Protein AF-A0A7S0QA54-F1 (afdb_monomer)

pLDDT: mean 89.02, std 12.23, range [38.88, 98.81]

Nearest PDB structures (foldseek):
  6jyi-assembly1_B  TM=9.194E-01  e=9.493E+00  Bacillus cereus ATCC 14579
  1krq-assembly1_A  TM=3.630E-01  e=2.949E+00  Campylobacter jejuni
  5aqq-assembly3_D  TM=2.581E-01  e=2.949E+00  Homo sapiens

Solvent-accessible surface area (backbone atoms only — not comparable to full-atom values): 10809 Å² total; per-residue (Å²): 131,85,80,54,71,68,61,51,49,52,56,52,48,52,56,49,50,33,71,58,28,10,50,56,20,22,65,74,68,40,78,48,70,71,27,50,34,44,69,44,69,55,30,63,68,44,52,54,50,51,28,52,50,19,50,50,51,33,53,53,49,53,51,48,46,72,75,46,49,90,76,50,52,75,65,55,50,50,51,52,52,50,53,34,48,54,26,48,52,51,23,42,38,52,74,78,49,49,55,72,21,46,44,62,42,64,81,40,75,79,13,68,73,49,51,52,60,57,49,56,75,40,55,70,79,87,46,75,67,35,53,56,35,50,53,43,28,61,68,46,45,63,58,42,51,52,22,44,51,49,16,39,54,52,11,56,77,73,71,44,66,67,58,66,86,40,42,73,52,37,66,61,55,52,49,47,64,63,58,68,50,54,65,70,69,41,47,84,71,39,66,81,62,71,76,76,121

Mean predicted aligned error: 6.22 Å

Structure (mmCIF, N/CA/C/O backbone):
data_AF-A0A7S0QA54-F1
#
_entry.id   AF-A0A7S0QA54-F1
#
loop_
_atom_site.group_PDB
_atom_site.id
_atom_site.type_symbol
_atom_site.label_atom_id
_atom_site.label_alt_id
_atom_site.label_comp_id
_atom_site.label_asym_id
_atom_site.label_entity_id
_atom_site.label_seq_id
_atom_site.pdbx_PDB_ins_code
_atom_site.Cartn_x
_atom_site.Cartn_y
_atom_site.Cartn_z
_atom_site.occupancy
_atom_site.B_iso_or_equiv
_atom_site.auth_seq_id
_atom_site.auth_comp_id
_atom_site.auth_asym_id
_atom_site.auth_atom_id
_atom_site.pdbx_PDB_model_num
ATOM 1 N N . VAL A 1 1 ? -4.372 11.338 31.894 1.00 52.12 1 VAL A N 1
ATOM 2 C CA . VAL A 1 1 ? -5.621 10.786 31.317 1.00 52.12 1 VAL A CA 1
ATOM 3 C C . VAL A 1 1 ? -5.234 9.499 30.616 1.00 52.12 1 VAL A C 1
ATOM 5 O O . VAL A 1 1 ? -4.252 9.531 29.889 1.00 52.12 1 VAL A O 1
ATOM 8 N N . LYS A 1 2 ? -5.878 8.367 30.922 1.00 70.81 2 LYS A N 1
ATOM 9 C CA . LYS A 1 2 ? -5.593 7.101 30.230 1.00 70.81 2 LYS A CA 1
ATOM 10 C C . LYS A 1 2 ? -6.092 7.237 28.787 1.00 70.81 2 LYS A C 1
ATOM 12 O O . LYS A 1 2 ? -7.212 7.707 28.605 1.00 70.81 2 LYS A O 1
ATOM 17 N N . MET A 1 3 ? -5.258 6.902 27.806 1.00 79.69 3 MET A N 1
ATOM 18 C CA . MET A 1 3 ? -5.659 6.905 26.399 1.00 79.69 3 MET A CA 1
ATOM 19 C C . MET A 1 3 ? -6.752 5.848 26.193 1.00 79.69 3 MET A C 1
ATOM 21 O O . MET A 1 3 ? -6.724 4.805 26.852 1.00 79.69 3 MET A O 1
ATOM 25 N N . ALA A 1 4 ? -7.762 6.139 25.371 1.00 88.19 4 ALA A N 1
ATOM 26 C CA . ALA A 1 4 ? -8.777 5.138 25.058 1.00 88.19 4 ALA A CA 1
ATOM 27 C C . ALA A 1 4 ? -8.140 4.039 24.197 1.00 88.19 4 ALA A C 1
ATOM 29 O O . ALA A 1 4 ? -7.278 4.340 23.368 1.00 88.19 4 ALA A O 1
ATOM 30 N N . LYS A 1 5 ? -8.578 2.781 24.342 1.00 94.44 5 LYS A N 1
ATOM 31 C CA . LYS A 1 5 ? -8.007 1.665 23.562 1.00 94.44 5 LYS A CA 1
ATOM 32 C C . LYS A 1 5 ? -8.120 1.892 22.054 1.00 94.44 5 LYS A C 1
ATOM 34 O O . LYS A 1 5 ? -7.270 1.448 21.293 1.00 94.44 5 LYS A O 1
ATOM 39 N N . ILE A 1 6 ? -9.167 2.600 21.627 1.00 96.31 6 ILE A N 1
ATOM 40 C CA . ILE A 1 6 ? -9.374 2.937 20.219 1.00 96.31 6 ILE A CA 1
ATOM 41 C C . ILE A 1 6 ? -8.277 3.862 19.675 1.00 96.31 6 ILE A C 1
ATOM 43 O O . ILE A 1 6 ? -7.80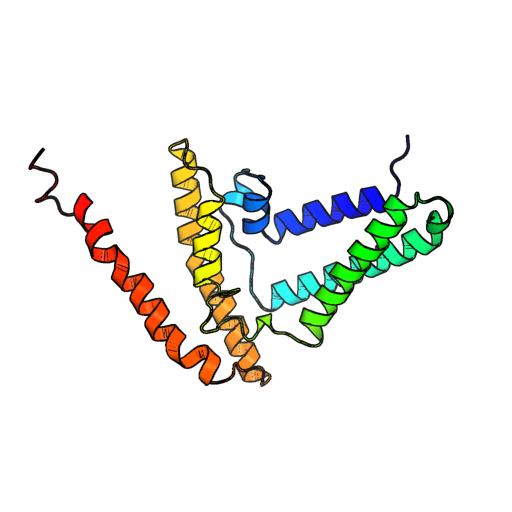6 3.661 18.562 1.00 96.31 6 ILE A O 1
ATOM 47 N N . ASP A 1 7 ? -7.818 4.823 20.478 1.00 95.38 7 ASP A N 1
ATOM 48 C CA . ASP A 1 7 ? -6.765 5.755 20.076 1.00 95.38 7 ASP A CA 1
ATOM 49 C C . ASP A 1 7 ? -5.402 5.037 20.029 1.00 95.38 7 ASP A C 1
ATOM 51 O O . ASP A 1 7 ? -4.580 5.315 19.159 1.00 95.38 7 ASP A O 1
ATOM 55 N N . GLU A 1 8 ? -5.174 4.069 20.927 1.00 96.19 8 GLU A N 1
ATOM 56 C CA . GLU A 1 8 ? -4.005 3.177 20.883 1.00 96.19 8 GLU A CA 1
ATOM 57 C C . GLU A 1 8 ? -3.990 2.321 19.610 1.00 96.19 8 GLU A C 1
ATOM 59 O O . GLU A 1 8 ? -2.948 2.222 18.962 1.00 96.19 8 GLU A O 1
ATOM 64 N N . LEU A 1 9 ? -5.143 1.772 19.211 1.00 97.75 9 LEU A N 1
ATOM 65 C CA . LEU A 1 9 ? -5.268 0.981 17.987 1.00 97.75 9 LEU A CA 1
ATOM 66 C C . LEU A 1 9 ? -4.969 1.807 16.731 1.00 97.75 9 LEU A C 1
ATOM 68 O O . LEU A 1 9 ? -4.260 1.333 15.850 1.00 97.75 9 LEU A O 1
ATOM 72 N N . PHE A 1 10 ? -5.441 3.055 16.664 1.00 97.31 10 PHE A N 1
ATOM 73 C CA . PHE A 1 10 ? -5.117 3.942 15.542 1.00 97.31 10 PHE A CA 1
ATOM 74 C C . PHE A 1 10 ? -3.612 4.202 15.431 1.00 97.31 10 PHE A C 1
ATOM 76 O O . PHE A 1 10 ? -3.076 4.267 14.332 1.00 97.31 10 PHE A O 1
ATOM 83 N N . GLN A 1 11 ? -2.911 4.331 16.561 1.00 96.56 11 GLN A N 1
ATOM 84 C CA . GLN A 1 11 ? -1.458 4.516 16.565 1.00 96.56 11 GLN A CA 1
ATOM 85 C C . GLN A 1 11 ? -0.693 3.245 16.176 1.00 96.56 11 GLN A C 1
ATOM 87 O O . GLN A 1 11 ? 0.386 3.340 15.591 1.00 96.56 11 GLN A O 1
ATOM 92 N N . GLU A 1 12 ? -1.209 2.067 16.532 1.00 97.31 12 GLU A N 1
ATOM 93 C CA . GLU A 1 12 ? -0.668 0.777 16.087 1.00 97.31 12 GLU A CA 1
ATOM 94 C C . GLU A 1 12 ? -0.802 0.632 14.569 1.00 97.31 12 GLU A C 1
ATOM 96 O O . GLU A 1 12 ? 0.195 0.379 13.892 1.00 97.31 12 GLU A O 1
ATOM 101 N N . ASP A 1 13 ? -2.006 0.857 14.044 1.00 98.06 13 ASP A N 1
ATOM 102 C CA . ASP A 1 13 ? -2.306 0.732 12.620 1.00 98.06 13 ASP A CA 1
ATOM 103 C C . ASP A 1 13 ? -1.551 1.762 11.775 1.00 98.06 13 ASP A C 1
ATOM 105 O O . ASP A 1 13 ? -0.905 1.393 10.802 1.00 98.06 13 ASP A O 1
ATOM 109 N N . TRP A 1 14 ? -1.494 3.022 12.219 1.00 96.19 14 TRP A N 1
ATOM 110 C CA . TRP A 1 14 ? -0.715 4.069 11.552 1.00 96.19 14 TRP A CA 1
ATOM 111 C C . TRP A 1 14 ? 0.754 3.677 11.368 1.00 96.19 14 TRP A C 1
ATOM 113 O O . TRP A 1 14 ? 1.329 3.830 10.294 1.00 96.19 14 TRP A O 1
ATOM 123 N N . LYS A 1 15 ? 1.382 3.118 12.409 1.00 95.44 15 LYS A N 1
ATOM 124 C CA . LYS A 1 15 ? 2.766 2.632 12.308 1.00 95.44 15 LYS A CA 1
ATOM 125 C C . LYS A 1 15 ? 2.882 1.471 11.334 1.00 95.44 15 LYS A C 1
ATOM 127 O O . LYS A 1 15 ? 3.897 1.361 10.653 1.00 95.44 15 LYS A O 1
ATOM 132 N N . TRP A 1 16 ? 1.896 0.581 11.306 1.00 96.88 16 TRP A N 1
ATOM 133 C CA . TRP A 1 16 ? 1.884 -0.527 10.364 1.00 96.88 16 TRP A CA 1
ATOM 134 C C . TRP A 1 16 ? 1.779 -0.019 8.921 1.00 96.88 16 TRP A C 1
ATOM 136 O O . TRP A 1 16 ? 2.588 -0.417 8.087 1.00 96.88 16 TRP A O 1
ATOM 146 N N . GLU A 1 17 ? 0.863 0.914 8.655 1.00 95.56 17 GLU A N 1
ATOM 147 C CA . GLU A 1 17 ? 0.624 1.499 7.333 1.00 95.56 17 GLU A CA 1
ATOM 148 C C . GLU A 1 17 ? 1.860 2.220 6.790 1.00 95.56 17 GLU A C 1
ATOM 150 O O . GLU A 1 17 ? 2.253 1.976 5.652 1.00 95.56 17 GLU A O 1
ATOM 155 N N . LEU A 1 18 ? 2.533 3.028 7.618 1.00 94.31 18 LEU A N 1
ATOM 156 C CA . LEU A 1 18 ? 3.775 3.702 7.224 1.00 94.31 18 LEU A CA 1
ATOM 157 C C . LEU A 1 18 ? 4.869 2.712 6.795 1.00 94.31 18 LEU A C 1
ATOM 159 O O . LEU A 1 18 ? 5.568 2.950 5.813 1.00 94.31 18 LEU A O 1
ATOM 163 N N . ASN A 1 19 ? 4.994 1.583 7.499 1.00 94.19 19 ASN A N 1
ATOM 164 C CA . ASN A 1 19 ? 5.984 0.560 7.161 1.00 94.19 19 ASN A CA 1
ATOM 165 C C . ASN A 1 19 ? 5.584 -0.267 5.929 1.00 94.19 19 ASN A C 1
ATOM 167 O O . ASN A 1 19 ? 6.455 -0.686 5.167 1.00 94.19 19 ASN A O 1
ATOM 171 N N . ASP A 1 20 ? 4.292 -0.554 5.749 1.00 95.94 20 ASP A N 1
ATOM 172 C CA . ASP A 1 20 ? 3.801 -1.316 4.598 1.00 95.94 20 ASP A CA 1
ATOM 173 C C . ASP A 1 20 ? 3.811 -0.488 3.304 1.00 95.94 20 ASP A C 1
ATOM 175 O O . ASP A 1 20 ? 4.032 -1.050 2.229 1.00 95.94 20 ASP A O 1
ATOM 179 N N . ASN A 1 21 ? 3.617 0.831 3.409 1.00 94.62 21 ASN A N 1
ATOM 180 C CA . ASN A 1 21 ? 3.614 1.776 2.296 1.00 94.62 21 ASN A CA 1
ATOM 181 C C . ASN A 1 21 ? 4.620 2.935 2.517 1.00 94.62 21 ASN A C 1
ATOM 183 O O . ASN A 1 21 ? 4.231 4.036 2.921 1.00 94.62 21 ASN A O 1
ATOM 187 N N . PRO A 1 22 ? 5.919 2.709 2.235 1.00 92.75 22 PRO A N 1
ATOM 188 C CA . PRO A 1 22 ? 6.970 3.728 2.331 1.00 92.75 22 PRO A CA 1
ATOM 189 C C . PRO A 1 22 ? 6.711 5.005 1.510 1.00 92.75 22 PRO A C 1
ATOM 191 O O . PRO A 1 22 ? 7.068 6.110 1.929 1.00 92.75 22 PRO A O 1
ATOM 194 N N . GLU A 1 23 ? 6.065 4.889 0.348 1.00 91.00 23 GLU A N 1
ATOM 195 C CA . GLU A 1 23 ? 5.679 6.033 -0.478 1.00 91.00 23 GLU A CA 1
ATOM 196 C C . GLU A 1 23 ? 4.663 6.914 0.255 1.00 91.00 23 GLU A C 1
ATOM 198 O O . GLU A 1 23 ? 4.841 8.131 0.327 1.00 91.00 23 GLU A O 1
ATOM 203 N N . PHE A 1 24 ? 3.648 6.305 0.871 1.00 92.00 24 PHE A N 1
ATOM 204 C CA . PHE A 1 24 ? 2.689 7.023 1.708 1.00 92.00 24 PHE A CA 1
ATOM 205 C C . PHE A 1 24 ? 3.348 7.638 2.946 1.00 92.00 24 PHE A C 1
ATOM 207 O O . PHE A 1 24 ? 3.018 8.760 3.328 1.00 92.00 24 PHE A O 1
ATOM 214 N N . ALA A 1 25 ? 4.333 6.967 3.542 1.00 92.69 25 ALA A N 1
ATOM 215 C CA . ALA A 1 25 ? 5.101 7.551 4.633 1.00 92.69 25 ALA A CA 1
ATOM 216 C C . ALA A 1 25 ? 5.836 8.833 4.204 1.00 92.69 25 ALA A C 1
ATOM 218 O O . ALA A 1 25 ? 5.761 9.842 4.910 1.00 92.69 25 ALA A O 1
ATOM 219 N N . SER A 1 26 ? 6.438 8.842 3.010 1.00 89.94 26 SER A N 1
ATOM 220 C CA . SER A 1 26 ? 7.023 10.056 2.421 1.00 89.94 26 SER A CA 1
ATOM 221 C C . SER A 1 26 ? 5.959 11.144 2.202 1.00 89.94 26 SE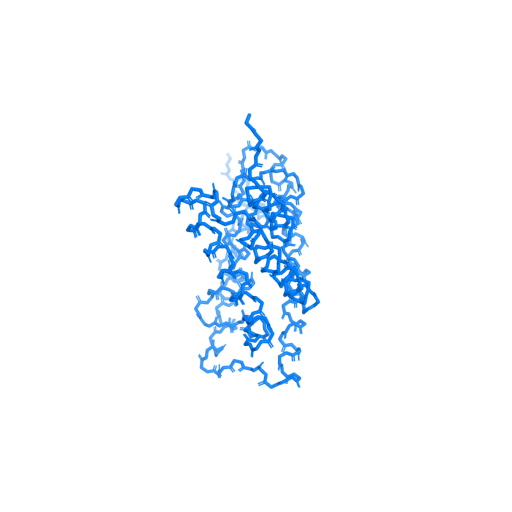R A C 1
ATOM 223 O O . SER A 1 26 ? 6.153 12.289 2.610 1.00 89.94 26 SER A O 1
ATOM 225 N N . GLN A 1 27 ? 4.792 10.780 1.653 1.00 90.81 27 GLN A N 1
ATOM 226 C CA . GLN A 1 27 ? 3.655 11.692 1.454 1.00 90.81 27 GLN A CA 1
ATOM 227 C C . GLN A 1 27 ? 3.158 12.314 2.771 1.00 90.81 27 GLN A C 1
ATOM 229 O O . GLN A 1 27 ? 2.807 13.493 2.819 1.00 90.81 27 GLN A O 1
ATOM 234 N N . ALA A 1 28 ? 3.162 11.539 3.855 1.00 92.25 28 ALA A N 1
ATOM 235 C CA . ALA A 1 28 ? 2.781 11.967 5.198 1.00 92.25 28 ALA A CA 1
ATOM 236 C C . ALA A 1 28 ? 3.884 12.760 5.933 1.00 92.25 28 ALA A C 1
ATOM 238 O O . ALA A 1 28 ? 3.732 13.088 7.114 1.00 92.25 28 ALA A O 1
ATOM 239 N N . GLY A 1 29 ? 5.002 13.062 5.264 1.00 89.94 29 GLY A N 1
ATOM 240 C CA . GLY A 1 29 ? 6.120 13.827 5.816 1.00 89.94 29 GLY A CA 1
ATOM 241 C C . GLY A 1 29 ? 7.070 13.024 6.711 1.00 89.94 29 GLY A C 1
ATOM 242 O O . GLY A 1 29 ? 7.843 13.617 7.467 1.00 89.94 29 GLY A O 1
ATOM 243 N N . GLN A 1 30 ? 7.024 11.690 6.660 1.00 88.44 30 GLN A N 1
ATOM 244 C CA . GLN A 1 30 ? 7.978 10.813 7.344 1.00 88.44 30 GLN A CA 1
ATOM 245 C C . GLN A 1 30 ? 9.208 10.598 6.454 1.00 88.44 30 GLN A C 1
ATOM 247 O O . GLN A 1 30 ? 9.298 9.639 5.694 1.00 88.44 30 GLN A O 1
ATOM 252 N N . PHE A 1 31 ? 10.175 11.510 6.547 1.00 79.44 31 PHE A N 1
ATOM 253 C CA . PHE A 1 31 ? 11.383 11.509 5.708 1.00 79.44 31 PHE A CA 1
ATOM 254 C C . PHE A 1 31 ? 12.555 10.710 6.295 1.00 79.44 31 PHE A C 1
ATOM 256 O O . PHE A 1 31 ? 13.716 11.043 6.052 1.00 79.44 31 PHE A O 1
ATOM 263 N N . ASP A 1 32 ? 12.300 9.702 7.132 1.00 80.81 32 ASP A N 1
ATOM 264 C CA . ASP A 1 32 ? 13.400 8.846 7.571 1.00 80.81 32 ASP A CA 1
ATOM 265 C C . ASP A 1 32 ? 13.908 7.957 6.426 1.00 80.81 32 ASP A C 1
ATOM 267 O O . ASP A 1 32 ? 13.253 7.742 5.401 1.00 80.81 32 ASP A O 1
ATOM 271 N N . ILE A 1 33 ? 15.129 7.453 6.601 1.00 75.31 33 ILE A N 1
ATOM 272 C CA . ILE A 1 33 ? 15.849 6.708 5.565 1.00 75.31 33 ILE A CA 1
ATOM 273 C C . ILE A 1 33 ? 15.060 5.477 5.109 1.00 75.31 33 ILE A C 1
ATOM 275 O O . ILE A 1 33 ? 15.071 5.182 3.918 1.00 75.31 33 ILE A O 1
ATOM 279 N N . VAL A 1 34 ? 14.384 4.770 6.022 1.00 75.88 34 VAL A N 1
ATOM 280 C CA . VAL A 1 34 ? 13.681 3.516 5.708 1.00 75.88 34 VAL A CA 1
ATOM 281 C C . VAL A 1 34 ? 12.523 3.805 4.760 1.00 75.88 34 VAL A C 1
ATOM 283 O O . VAL A 1 34 ? 12.419 3.175 3.710 1.00 75.88 34 VAL A O 1
ATOM 286 N N . HIS A 1 35 ? 11.716 4.816 5.071 1.00 79.19 35 HIS A N 1
ATOM 287 C CA . HIS A 1 35 ? 10.570 5.184 4.241 1.00 79.19 35 HIS A CA 1
ATOM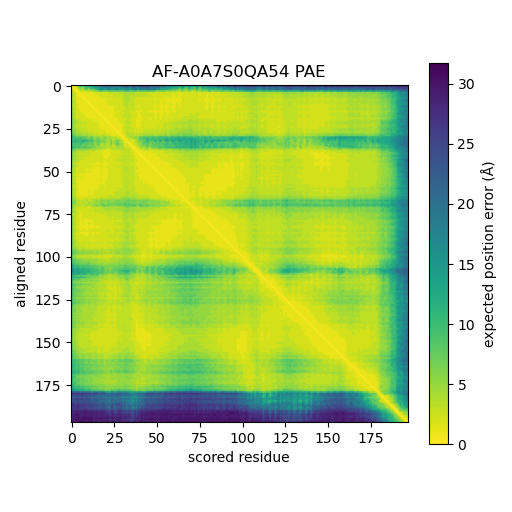 288 C C . HIS A 1 35 ? 10.966 5.847 2.910 1.00 79.19 35 HIS A C 1
ATOM 290 O O . HIS A 1 35 ? 10.211 5.810 1.943 1.00 79.19 35 HIS A O 1
ATOM 296 N N . THR A 1 36 ? 12.175 6.409 2.828 1.00 77.88 36 THR A N 1
ATOM 297 C CA . THR A 1 36 ? 12.641 7.125 1.630 1.00 77.88 36 THR A CA 1
ATOM 298 C C . THR A 1 36 ? 13.260 6.198 0.575 1.00 77.88 36 THR A C 1
ATOM 300 O O . THR A 1 36 ? 13.162 6.481 -0.618 1.00 77.88 36 THR A O 1
ATOM 303 N N . VAL A 1 37 ? 13.911 5.096 0.975 1.00 83.25 37 VAL A N 1
ATOM 304 C CA . VAL A 1 37 ? 14.643 4.213 0.034 1.00 83.25 37 VAL A CA 1
ATOM 305 C C . VAL A 1 37 ? 13.851 3.001 -0.436 1.00 83.25 37 VAL A C 1
ATOM 307 O O . VAL A 1 37 ? 14.217 2.389 -1.440 1.00 83.25 37 VAL A O 1
ATOM 310 N N . HIS A 1 38 ? 12.817 2.614 0.305 1.00 87.56 38 HIS A N 1
ATOM 311 C CA . HIS A 1 38 ? 11.999 1.458 -0.024 1.00 87.56 38 HIS A CA 1
ATOM 312 C C . HIS A 1 38 ? 10.769 1.866 -0.833 1.00 87.56 38 HIS A C 1
ATOM 314 O O . HIS A 1 38 ? 10.332 3.015 -0.811 1.00 87.56 38 HIS A O 1
ATOM 320 N N . LEU A 1 39 ? 10.243 0.895 -1.567 1.00 92.50 39 LEU A N 1
ATOM 321 C CA . LEU A 1 39 ? 8.969 0.982 -2.263 1.00 92.50 39 LEU A CA 1
ATOM 322 C C . LEU A 1 39 ? 8.028 -0.047 -1.654 1.00 92.50 39 LEU A C 1
ATOM 324 O O . LEU A 1 39 ? 8.476 -1.083 -1.145 1.00 92.50 39 LEU A O 1
ATOM 328 N N . GLN A 1 40 ? 6.734 0.235 -1.712 1.00 94.31 40 GLN A N 1
ATOM 329 C CA . GLN A 1 40 ? 5.700 -0.666 -1.259 1.00 94.31 40 GLN A CA 1
ATOM 330 C C . GLN A 1 40 ? 5.846 -1.991 -1.998 1.00 94.31 40 GLN A C 1
ATOM 332 O O . GLN A 1 40 ? 5.932 -2.035 -3.227 1.00 94.31 40 GLN A O 1
ATOM 337 N N . ASN A 1 41 ? 5.828 -3.086 -1.239 1.00 95.56 41 ASN A N 1
ATOM 338 C CA . ASN A 1 41 ? 5.768 -4.413 -1.829 1.00 95.56 41 ASN A CA 1
ATOM 339 C C . ASN A 1 41 ? 4.372 -4.630 -2.429 1.00 95.56 41 ASN A C 1
ATOM 341 O O . ASN A 1 41 ? 3.379 -4.651 -1.694 1.00 95.56 41 ASN A O 1
ATOM 345 N N . VAL A 1 42 ? 4.288 -4.817 -3.741 1.00 95.44 42 VAL A N 1
ATOM 346 C CA . VAL A 1 42 ? 3.028 -4.978 -4.487 1.00 95.44 42 VAL A CA 1
ATOM 347 C C . VAL A 1 42 ? 2.828 -6.408 -4.993 1.00 95.44 42 VAL A C 1
ATOM 349 O O . VAL A 1 42 ? 2.019 -6.649 -5.884 1.00 95.44 42 VAL A O 1
ATOM 352 N N . SER A 1 43 ? 3.530 -7.384 -4.409 1.00 96.50 43 SER A N 1
ATOM 353 C CA . SER A 1 43 ? 3.343 -8.803 -4.736 1.00 96.50 43 SER A CA 1
ATOM 354 C C . SER A 1 43 ? 1.966 -9.320 -4.284 1.00 96.50 43 SER A C 1
ATOM 356 O O . SER A 1 43 ? 1.399 -8.815 -3.302 1.00 96.50 43 SER A O 1
ATOM 358 N N . PRO A 1 44 ? 1.445 -10.410 -4.884 1.00 95.56 44 PRO A N 1
ATOM 359 C CA . PRO A 1 44 ? 0.211 -11.047 -4.420 1.00 95.56 44 PRO A CA 1
ATOM 360 C C . PRO A 1 44 ? 0.253 -11.422 -2.931 1.00 95.56 44 PRO A C 1
ATOM 362 O O . PRO A 1 44 ? -0.743 -11.299 -2.214 1.00 95.56 44 PRO A O 1
ATOM 365 N N . ALA A 1 45 ? 1.424 -11.840 -2.439 1.00 96.88 45 ALA A N 1
ATOM 366 C CA . ALA A 1 45 ? 1.624 -12.182 -1.037 1.00 96.88 45 ALA A CA 1
ATOM 367 C C . ALA A 1 45 ? 1.479 -10.964 -0.108 1.00 96.88 45 ALA A C 1
ATOM 369 O O . ALA A 1 45 ? 0.971 -11.106 1.006 1.00 96.88 45 ALA A O 1
ATOM 370 N N . ALA A 1 46 ? 1.899 -9.772 -0.542 1.00 97.69 46 ALA A N 1
ATOM 371 C CA . ALA A 1 46 ? 1.733 -8.547 0.237 1.00 97.69 46 ALA A CA 1
ATOM 372 C C . ALA A 1 46 ? 0.268 -8.132 0.368 1.00 97.69 46 ALA A C 1
ATOM 374 O O . ALA A 1 46 ? -0.175 -7.823 1.474 1.00 97.69 46 ALA A O 1
ATOM 375 N N . TYR A 1 47 ? -0.517 -8.237 -0.706 1.00 97.56 47 TYR A N 1
ATOM 376 C CA . TYR A 1 47 ? -1.967 -8.047 -0.619 1.00 97.56 47 TYR A CA 1
ATOM 377 C C . TYR A 1 47 ? -2.622 -9.054 0.334 1.00 97.56 47 TYR A C 1
ATOM 379 O O . TYR A 1 47 ? -3.446 -8.670 1.161 1.00 97.56 47 TYR A O 1
ATOM 387 N N . GLY A 1 48 ? -2.184 -10.318 0.327 1.00 97.31 48 GLY A N 1
ATOM 388 C CA . GLY A 1 48 ? -2.622 -11.303 1.321 1.00 97.31 48 GLY A CA 1
ATOM 389 C C . GLY A 1 48 ? -2.361 -10.858 2.769 1.00 97.31 48 GLY A C 1
ATOM 390 O O . GLY A 1 48 ? -3.249 -10.962 3.617 1.00 97.31 48 GLY A O 1
ATOM 391 N N . ARG A 1 49 ? -1.177 -10.295 3.054 1.00 98.31 49 ARG A N 1
ATOM 392 C CA . ARG A 1 49 ? -0.857 -9.731 4.380 1.00 98.31 49 ARG A CA 1
ATOM 393 C C . ARG A 1 49 ? -1.750 -8.538 4.734 1.00 98.31 49 ARG A C 1
ATOM 395 O O . ARG A 1 49 ? -2.250 -8.496 5.854 1.00 98.31 49 ARG A O 1
ATOM 402 N N . ARG A 1 50 ? -2.006 -7.624 3.790 1.00 98.19 50 ARG A N 1
ATOM 403 C CA . ARG A 1 50 ? -2.912 -6.468 3.968 1.00 98.19 50 ARG A CA 1
ATOM 404 C C . ARG A 1 50 ? -4.347 -6.885 4.286 1.00 98.19 50 ARG A C 1
ATOM 406 O O . ARG A 1 50 ? -4.973 -6.290 5.161 1.00 98.19 50 ARG A O 1
ATOM 413 N N . SER A 1 51 ? -4.858 -7.923 3.619 1.00 98.44 51 SER A N 1
ATOM 414 C CA . SER A 1 51 ? -6.187 -8.486 3.906 1.00 98.44 51 SER A CA 1
ATOM 415 C C . SER A 1 51 ? -6.258 -9.048 5.327 1.00 98.44 51 SER A C 1
ATOM 417 O O . SER A 1 51 ? -7.185 -8.732 6.075 1.00 98.44 51 SER A O 1
ATOM 419 N N . ILE A 1 52 ? -5.250 -9.827 5.739 1.00 98.62 52 ILE A N 1
ATOM 420 C CA . ILE A 1 52 ? -5.173 -10.388 7.097 1.00 98.62 52 ILE A CA 1
ATOM 421 C C . ILE A 1 52 ? -5.114 -9.274 8.146 1.00 98.62 52 ILE A C 1
ATOM 423 O O . ILE A 1 52 ? -5.901 -9.296 9.090 1.00 98.62 52 ILE A O 1
ATOM 427 N N . HIS A 1 53 ? -4.228 -8.293 7.957 1.00 98.69 53 HIS A N 1
ATOM 428 C CA . HIS A 1 53 ? -4.100 -7.138 8.847 1.00 98.69 53 HIS A CA 1
ATOM 429 C C . HIS A 1 53 ? -5.420 -6.371 8.968 1.00 98.69 53 HIS A C 1
ATOM 431 O O . HIS A 1 53 ? -5.906 -6.132 10.069 1.00 98.69 53 HIS A O 1
ATOM 437 N N . SER A 1 54 ? -6.078 -6.086 7.844 1.00 98.56 54 SER A N 1
ATOM 438 C CA . SER A 1 54 ? -7.355 -5.363 7.840 1.00 98.56 54 SER A CA 1
ATOM 439 C C . SER A 1 54 ? -8.469 -6.121 8.567 1.00 98.56 54 SER A C 1
ATOM 441 O O . SER A 1 54 ? -9.246 -5.525 9.312 1.00 98.56 54 SER A O 1
ATOM 443 N N . LYS A 1 55 ? -8.539 -7.448 8.420 1.00 98.81 55 LYS A N 1
ATOM 444 C CA . LYS A 1 55 ? -9.492 -8.274 9.180 1.00 98.81 55 LYS A CA 1
ATOM 445 C C . LYS A 1 55 ? -9.209 -8.252 10.682 1.00 98.81 55 LYS A C 1
ATOM 447 O O . LYS A 1 55 ? -10.155 -8.197 11.466 1.00 98.81 55 LYS A O 1
ATOM 452 N N . ASP A 1 56 ? -7.936 -8.275 11.076 1.00 98.75 56 ASP A N 1
ATOM 453 C CA . ASP A 1 56 ? -7.528 -8.137 12.478 1.00 98.75 56 ASP A CA 1
ATOM 454 C C . ASP A 1 56 ? -7.936 -6.766 13.041 1.00 98.75 56 ASP A C 1
ATOM 456 O O . ASP A 1 56 ? -8.543 -6.695 14.110 1.00 98.75 56 ASP A O 1
ATOM 460 N N . MET A 1 57 ? -7.723 -5.685 12.284 1.00 98.75 57 MET A N 1
ATOM 461 C CA . MET A 1 57 ? -8.136 -4.331 12.671 1.00 98.75 57 MET A CA 1
ATOM 462 C C . MET A 1 5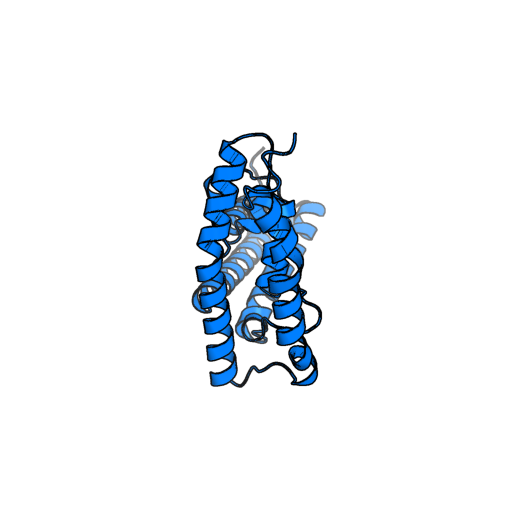7 ? -9.652 -4.208 12.865 1.00 98.75 57 MET A C 1
ATOM 464 O O . MET A 1 57 ? -10.104 -3.629 13.857 1.00 98.75 57 MET A O 1
ATOM 468 N N . VAL A 1 58 ? -10.457 -4.803 11.976 1.00 98.81 58 VAL A N 1
ATOM 469 C CA . VAL A 1 58 ? -11.922 -4.858 12.134 1.00 98.81 58 VAL A CA 1
ATOM 470 C C . VAL A 1 58 ? -12.306 -5.596 13.417 1.00 98.81 58 VAL A C 1
ATOM 472 O O . VAL A 1 58 ? -13.116 -5.086 14.192 1.00 98.81 58 VAL A O 1
ATOM 475 N N . ALA A 1 59 ? -11.708 -6.764 13.675 1.00 98.75 59 ALA A N 1
ATOM 476 C CA . ALA A 1 59 ? -11.992 -7.548 14.874 1.00 98.75 59 ALA A CA 1
ATOM 477 C C . ALA A 1 59 ? -11.615 -6.796 16.163 1.00 98.75 59 ALA A C 1
ATOM 479 O O . ALA A 1 59 ? -12.392 -6.783 17.121 1.00 98.75 59 ALA A O 1
ATOM 480 N N . LYS A 1 60 ? -10.456 -6.123 16.177 1.00 98.56 60 LYS A N 1
ATOM 481 C CA . LYS A 1 60 ? -10.001 -5.298 17.305 1.00 98.56 60 LYS A CA 1
ATOM 482 C C . LYS A 1 60 ? -10.941 -4.120 17.562 1.00 98.56 60 LYS A C 1
ATOM 484 O O . LYS A 1 60 ? -11.323 -3.903 18.712 1.00 98.56 60 LYS A O 1
ATOM 489 N N . VAL A 1 61 ? -11.371 -3.391 16.526 1.00 98.38 61 VAL A N 1
ATOM 490 C CA . VAL A 1 61 ? -12.346 -2.300 16.706 1.00 98.38 61 VAL A CA 1
ATOM 491 C C . VAL A 1 61 ? -13.688 -2.815 17.208 1.00 98.38 61 VAL A C 1
ATOM 493 O O . VAL A 1 61 ? -14.252 -2.207 18.116 1.00 98.38 61 VAL A O 1
ATOM 496 N N . ASP A 1 62 ? -14.192 -3.927 16.674 1.00 98.50 62 ASP A N 1
ATOM 497 C CA . ASP A 1 62 ? -15.468 -4.496 17.117 1.00 98.50 62 ASP A CA 1
ATOM 498 C C . ASP A 1 62 ? -15.422 -4.899 18.600 1.00 98.50 62 ASP A C 1
ATOM 500 O O . ASP A 1 62 ? -16.345 -4.579 19.357 1.00 98.50 62 ASP A O 1
ATOM 504 N N . ALA A 1 63 ? -14.313 -5.494 19.050 1.00 98.38 63 ALA A N 1
ATOM 505 C CA . ALA A 1 63 ? -14.094 -5.800 20.462 1.00 98.38 63 ALA A CA 1
ATOM 506 C C . ALA A 1 63 ? -14.048 -4.529 21.333 1.00 98.38 63 ALA A C 1
ATOM 508 O O . ALA A 1 63 ? -14.723 -4.455 22.361 1.00 98.38 63 ALA A O 1
ATOM 509 N N . ILE A 1 64 ? -13.320 -3.491 20.905 1.00 97.75 64 ILE A N 1
ATOM 510 C CA . ILE A 1 64 ? -13.238 -2.217 21.640 1.00 97.75 64 ILE A CA 1
ATOM 511 C C . ILE A 1 64 ? -14.609 -1.533 21.714 1.00 97.75 64 ILE A C 1
ATOM 513 O O . ILE A 1 64 ? -14.988 -1.029 22.770 1.00 97.75 64 ILE A O 1
ATOM 517 N N . LEU A 1 65 ? -15.386 -1.528 20.629 1.00 96.69 65 LEU A N 1
ATOM 518 C CA . LEU A 1 65 ? -16.737 -0.962 20.618 1.00 96.69 65 LEU A CA 1
ATOM 519 C C . LEU A 1 65 ? -17.689 -1.731 21.543 1.00 96.69 65 LEU A C 1
ATOM 521 O O . LEU A 1 65 ? -18.545 -1.113 22.180 1.00 96.69 65 LEU A O 1
ATOM 525 N N . GLN A 1 66 ? -17.529 -3.051 21.660 1.00 97.06 66 GLN A N 1
ATOM 526 C CA . GLN A 1 66 ? -18.293 -3.867 22.601 1.00 97.06 66 GLN A CA 1
ATOM 527 C C . GLN A 1 66 ? -17.927 -3.566 24.065 1.00 97.06 66 GLN A C 1
ATOM 529 O O . GLN A 1 66 ? -18.820 -3.485 24.913 1.00 97.06 66 GLN A O 1
ATOM 534 N N . GLU A 1 67 ? -16.640 -3.389 24.366 1.00 95.94 67 GLU A N 1
ATOM 535 C CA . GLU A 1 67 ? -16.137 -3.153 25.726 1.00 95.94 67 GLU A CA 1
ATOM 536 C C . GLU A 1 67 ? -16.328 -1.702 26.201 1.00 95.94 67 GLU A C 1
ATOM 538 O O . GLU A 1 67 ? -16.816 -1.463 27.307 1.00 95.94 67 GLU A O 1
ATOM 543 N N . GLU A 1 68 ? -15.951 -0.726 25.373 1.00 94.62 68 GLU A N 1
ATOM 544 C CA . GLU A 1 68 ? -15.810 0.689 25.744 1.00 94.62 68 GLU A CA 1
ATOM 545 C C . GLU A 1 68 ? -16.787 1.613 24.996 1.00 94.62 68 GLU A C 1
ATOM 547 O O . GLU A 1 68 ? -16.877 2.800 25.310 1.00 94.62 68 GLU A O 1
ATOM 552 N N . GLY A 1 69 ? -17.592 1.107 24.054 1.00 91.50 69 GLY A N 1
ATOM 553 C CA . GLY A 1 69 ? -18.418 1.942 23.169 1.00 91.50 69 GLY A CA 1
ATOM 554 C C . GLY A 1 69 ? -19.386 2.902 23.875 1.00 91.50 69 GLY A C 1
ATOM 555 O O . GLY A 1 69 ? -19.698 3.961 23.337 1.00 91.50 69 GLY A O 1
ATOM 556 N N . LYS A 1 70 ? -19.836 2.583 25.097 1.00 92.88 70 LYS A N 1
ATOM 557 C CA . LYS A 1 70 ? -20.727 3.451 25.897 1.00 92.88 70 LYS A CA 1
ATOM 558 C C . LYS A 1 70 ? -20.022 4.648 26.536 1.00 92.88 70 LYS A C 1
ATOM 560 O O . LYS A 1 70 ? -20.702 5.588 26.939 1.00 92.88 70 LYS A O 1
ATOM 565 N N . VAL A 1 71 ? -18.700 4.587 26.684 1.00 93.50 71 VAL A N 1
ATOM 566 C CA . VAL A 1 71 ? -17.891 5.636 27.325 1.00 93.50 71 VAL A CA 1
ATOM 567 C C . VAL A 1 71 ? -17.062 6.437 26.321 1.00 93.50 71 VAL A C 1
ATOM 569 O O . VAL A 1 71 ? -16.441 7.426 26.706 1.00 93.50 71 VAL A O 1
ATOM 572 N N . LEU A 1 72 ? -17.076 6.050 25.040 1.00 93.94 72 LEU A N 1
ATOM 573 C CA . LEU A 1 72 ? -16.452 6.818 23.966 1.00 93.94 72 LEU A CA 1
ATOM 574 C C . LEU A 1 72 ? -17.170 8.151 23.744 1.00 93.94 72 LEU A C 1
ATOM 576 O O . LEU A 1 72 ? -18.397 8.256 23.812 1.00 93.94 72 LEU A O 1
ATOM 580 N N . THR A 1 73 ? -16.391 9.172 23.399 1.00 95.62 73 THR A N 1
ATOM 581 C CA . THR A 1 73 ? -16.943 10.441 22.919 1.00 95.62 73 THR A CA 1
ATOM 582 C C . THR A 1 73 ? -17.646 10.255 21.565 1.00 95.62 73 THR A C 1
ATOM 584 O O . THR A 1 73 ? -17.318 9.328 20.815 1.00 95.62 73 THR A O 1
ATOM 587 N N . PRO A 1 74 ? -18.571 11.154 21.174 1.00 95.88 74 PRO A N 1
ATOM 588 C CA . PRO A 1 74 ? -19.185 11.108 19.846 1.00 95.88 74 PRO A CA 1
ATOM 589 C C . PRO A 1 74 ? -18.163 11.110 18.698 1.00 95.88 74 PRO A C 1
ATOM 591 O O . PRO A 1 74 ? -18.355 10.412 17.707 1.00 95.88 74 PRO A O 1
ATOM 594 N N . GLN A 1 75 ? -17.056 11.845 18.849 1.00 95.69 75 GLN A N 1
ATOM 595 C CA . GLN A 1 75 ? -15.980 11.895 17.857 1.00 95.69 75 GLN A CA 1
ATOM 596 C C . GLN A 1 75 ? -15.251 10.551 17.738 1.00 95.69 75 GLN A C 1
ATOM 598 O O . GLN A 1 75 ? -15.125 10.027 16.634 1.00 95.69 75 GLN A O 1
ATOM 603 N N . GLN A 1 76 ? -14.837 9.955 18.861 1.00 96.12 76 GLN A N 1
ATOM 604 C CA . GLN A 1 76 ? -14.195 8.633 18.867 1.00 96.12 76 GLN A CA 1
ATOM 605 C C . GLN A 1 76 ? -15.111 7.560 18.275 1.00 96.12 76 GLN A C 1
ATOM 607 O O . GLN A 1 76 ? -14.656 6.706 17.524 1.00 96.12 76 GLN A O 1
ATOM 612 N N . MET A 1 77 ? -16.414 7.630 18.553 1.00 96.19 77 MET A N 1
ATOM 613 C CA . MET A 1 77 ? -17.396 6.715 17.973 1.00 96.19 77 MET A CA 1
ATOM 614 C C . MET A 1 77 ? -17.482 6.843 16.443 1.00 96.19 77 MET A C 1
ATOM 616 O O . MET A 1 77 ? -17.605 5.836 15.748 1.00 96.19 77 MET A O 1
ATOM 620 N N . ILE A 1 78 ? -17.427 8.065 15.902 1.00 97.25 78 ILE A N 1
ATOM 621 C CA . ILE A 1 78 ? -17.413 8.290 14.448 1.00 97.25 78 ILE A CA 1
ATOM 622 C C . ILE A 1 78 ? -16.115 7.750 13.842 1.00 97.25 78 ILE A C 1
ATOM 624 O O . ILE A 1 78 ? -16.171 7.002 12.869 1.00 97.25 78 ILE A O 1
ATOM 628 N N . PHE A 1 79 ? -14.964 8.073 14.433 1.00 97.25 79 PHE A N 1
ATOM 629 C CA . PHE A 1 79 ? -13.667 7.608 13.938 1.00 97.25 79 PHE A CA 1
ATOM 630 C C . PHE A 1 79 ? -13.534 6.087 13.995 1.00 97.25 79 PHE A C 1
ATOM 632 O O . PHE A 1 79 ? -13.111 5.492 13.012 1.00 97.25 79 PHE A O 1
ATOM 639 N N . ALA A 1 80 ? -14.000 5.438 15.065 1.00 97.94 80 ALA A N 1
ATOM 640 C CA . ALA A 1 80 ? -14.026 3.980 15.157 1.00 97.94 80 ALA A CA 1
ATOM 641 C C . ALA A 1 80 ? -14.845 3.347 14.021 1.00 97.94 80 ALA A C 1
ATOM 643 O O . ALA A 1 80 ? -14.418 2.371 13.408 1.00 97.94 80 ALA A O 1
ATOM 644 N N . LYS A 1 81 ? -16.012 3.921 13.697 1.00 97.94 81 LYS A N 1
ATOM 645 C CA . LYS A 1 81 ? -16.857 3.435 12.595 1.00 97.94 81 LYS A CA 1
ATOM 646 C C . LYS A 1 81 ? -16.196 3.623 11.232 1.00 97.94 81 LYS A C 1
ATOM 648 O O . LYS A 1 81 ? -16.271 2.713 10.410 1.00 97.94 81 LYS A O 1
ATOM 653 N N . LEU A 1 82 ? -15.565 4.774 10.995 1.00 98.38 82 LEU A N 1
ATOM 654 C CA . LEU A 1 82 ? -14.843 5.043 9.749 1.00 98.38 82 LEU A CA 1
ATOM 655 C C . LEU A 1 82 ? -13.651 4.101 9.588 1.00 98.38 82 LEU A C 1
ATOM 657 O O . LEU A 1 82 ? -13.535 3.456 8.554 1.00 98.38 82 LEU A O 1
ATOM 661 N N . PHE A 1 83 ? -12.835 3.952 10.631 1.00 98.50 83 PHE A N 1
ATOM 662 C CA . PHE A 1 83 ? -11.696 3.040 10.654 1.00 98.50 83 PHE A CA 1
ATOM 663 C C . PHE A 1 83 ? -12.125 1.600 10.353 1.00 98.50 83 PHE A C 1
ATOM 665 O O . PHE A 1 83 ? -11.612 0.964 9.434 1.00 98.50 83 PHE A O 1
ATOM 672 N N . ARG A 1 84 ? -13.158 1.108 11.051 1.00 98.50 84 ARG A N 1
ATOM 673 C CA . ARG A 1 84 ? -13.743 -0.211 10.784 1.00 98.50 84 ARG A CA 1
ATOM 674 C C . ARG A 1 84 ? -14.203 -0.346 9.331 1.00 98.50 84 ARG A C 1
ATOM 676 O O . ARG A 1 84 ? -13.988 -1.387 8.718 1.00 98.50 84 ARG A O 1
ATOM 683 N N . SER A 1 85 ? -14.861 0.682 8.791 1.00 98.56 85 SER A N 1
ATOM 684 C CA . SER A 1 85 ? -15.337 0.686 7.406 1.00 98.56 85 SER A CA 1
ATOM 685 C C . SER A 1 85 ? -14.177 0.599 6.418 1.00 98.56 85 SER A C 1
ATOM 687 O O . SER A 1 85 ? -14.235 -0.224 5.515 1.00 98.56 85 SER A O 1
ATOM 689 N N . ILE A 1 86 ? -13.124 1.398 6.600 1.00 98.00 86 ILE A N 1
ATOM 690 C CA . ILE A 1 86 ? -11.960 1.431 5.704 1.00 98.00 86 ILE A CA 1
ATOM 691 C C . ILE A 1 86 ? -11.288 0.055 5.645 1.00 98.00 86 ILE A C 1
ATOM 693 O O . ILE A 1 86 ? -11.113 -0.484 4.555 1.00 98.00 86 ILE A O 1
ATOM 697 N N . HIS A 1 87 ? -10.999 -0.568 6.791 1.00 98.62 87 HIS A N 1
ATOM 698 C CA . HIS A 1 87 ? -10.386 -1.901 6.801 1.00 98.62 87 HIS A CA 1
ATOM 699 C C . HIS A 1 87 ? -11.315 -2.997 6.276 1.00 98.62 87 HIS A C 1
ATOM 701 O O . HIS A 1 87 ? -10.865 -3.905 5.579 1.00 98.62 87 HIS A O 1
ATOM 707 N N . SER A 1 88 ? -12.615 -2.922 6.5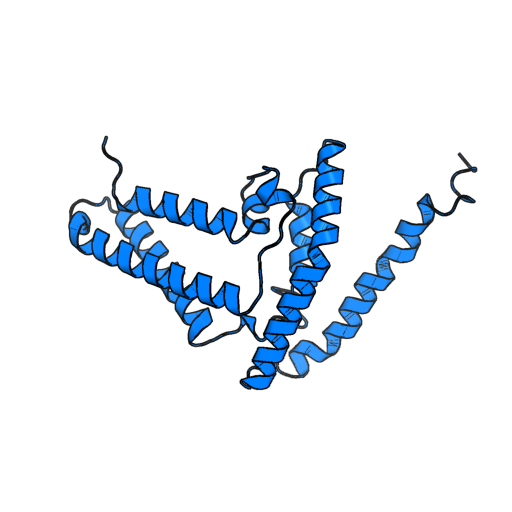73 1.00 98.38 88 SER A N 1
ATOM 708 C CA . SER A 1 88 ? -13.591 -3.872 6.032 1.00 98.38 88 SER A CA 1
ATOM 709 C C . SER A 1 88 ? -13.627 -3.814 4.504 1.00 98.38 88 SER A C 1
ATOM 711 O O . SER A 1 88 ? -13.573 -4.855 3.851 1.00 98.38 88 SER A O 1
ATOM 713 N N . GLU A 1 89 ? -13.682 -2.612 3.930 1.00 97.75 89 GLU A N 1
ATOM 714 C CA . GLU A 1 89 ? -13.690 -2.429 2.477 1.00 97.75 89 GLU A CA 1
ATOM 715 C C . GLU A 1 89 ? -12.341 -2.799 1.843 1.00 97.75 89 GLU A C 1
ATOM 717 O O . GLU A 1 89 ? -12.326 -3.387 0.764 1.00 97.75 89 GLU A O 1
ATOM 722 N N . LEU A 1 90 ? -11.213 -2.547 2.518 1.00 96.75 90 LEU A N 1
ATOM 723 C CA . LEU A 1 90 ? -9.890 -2.966 2.047 1.00 96.75 90 LEU A CA 1
ATOM 724 C C . LEU A 1 90 ? -9.744 -4.494 2.013 1.00 96.75 90 LEU A C 1
ATOM 726 O O . LEU A 1 90 ? -9.302 -5.053 1.013 1.00 96.75 90 LEU A O 1
ATOM 730 N N . ALA A 1 91 ? -10.150 -5.197 3.072 1.00 97.81 91 ALA A N 1
ATOM 731 C CA . ALA A 1 91 ? -10.133 -6.660 3.075 1.00 97.81 91 ALA A CA 1
ATOM 732 C C . ALA A 1 91 ? -11.025 -7.224 1.958 1.00 97.81 91 ALA A C 1
ATOM 734 O O . ALA A 1 91 ? -10.619 -8.121 1.219 1.00 97.81 91 ALA A O 1
ATOM 735 N N . LYS A 1 92 ? -12.220 -6.648 1.792 1.00 97.38 92 LYS A N 1
ATOM 736 C CA . LYS A 1 92 ? -13.175 -7.047 0.757 1.00 97.38 92 LYS A CA 1
ATOM 737 C C . LYS A 1 92 ? -12.644 -6.806 -0.656 1.00 97.38 92 LYS A C 1
ATOM 739 O O . LYS A 1 92 ? -12.800 -7.666 -1.521 1.00 97.38 92 LYS A O 1
ATOM 744 N N . SER A 1 93 ? -12.006 -5.662 -0.899 1.00 95.06 93 SER A N 1
ATOM 745 C CA . SER A 1 93 ? -11.414 -5.354 -2.202 1.00 95.06 93 SER A CA 1
ATOM 746 C C . SER A 1 93 ? -10.258 -6.296 -2.536 1.00 95.06 93 SER A C 1
ATOM 748 O O . SER A 1 93 ? -10.063 -6.638 -3.691 1.00 95.06 93 SER A O 1
ATOM 750 N N . ILE A 1 94 ? -9.524 -6.801 -1.548 1.00 96.56 94 ILE A N 1
ATOM 751 C CA . ILE A 1 94 ? -8.463 -7.782 -1.798 1.00 96.56 94 ILE A CA 1
ATOM 752 C C . ILE A 1 94 ? -9.044 -9.182 -2.034 1.00 96.56 94 ILE A C 1
ATOM 754 O O . ILE A 1 94 ? -8.608 -9.885 -2.944 1.00 96.56 94 ILE A O 1
ATOM 758 N N . ASP A 1 95 ? -10.021 -9.603 -1.234 1.00 96.44 95 ASP A N 1
ATOM 759 C CA . ASP A 1 95 ? -10.482 -10.993 -1.243 1.00 96.44 95 ASP A CA 1
ATOM 760 C C . ASP A 1 95 ? -11.554 -11.279 -2.299 1.00 96.44 95 ASP A C 1
ATOM 762 O O . ASP A 1 95 ? -11.502 -12.306 -2.979 1.00 96.44 95 ASP A O 1
ATOM 766 N N . GLU A 1 96 ? -12.547 -10.395 -2.414 1.00 95.75 96 GLU A N 1
ATOM 767 C CA . GLU A 1 96 ? -13.725 -10.595 -3.267 1.00 95.75 96 GLU A CA 1
ATOM 768 C C . GLU A 1 96 ? -13.542 -9.948 -4.643 1.00 95.75 96 GLU A C 1
ATOM 770 O O . GLU A 1 96 ? -13.969 -10.505 -5.658 1.00 95.75 96 GLU A O 1
ATOM 775 N N . PHE A 1 97 ? -12.876 -8.791 -4.689 1.00 93.75 97 PHE A N 1
ATOM 776 C CA . PHE A 1 97 ? -12.727 -7.979 -5.899 1.00 93.75 97 PHE A CA 1
ATOM 777 C C . PHE A 1 97 ? -11.262 -7.614 -6.173 1.00 93.75 97 PHE A C 1
ATOM 779 O O . PHE A 1 97 ? -10.964 -6.424 -6.191 1.00 93.75 97 PHE A O 1
ATOM 786 N N . PRO A 1 98 ? -10.352 -8.586 -6.400 1.00 94.19 98 PRO A N 1
ATOM 787 C CA . PRO A 1 98 ? -8.896 -8.391 -6.394 1.00 94.19 98 PRO A CA 1
ATOM 788 C C . PRO A 1 98 ? -8.385 -7.537 -7.573 1.00 94.19 98 PRO A C 1
ATOM 790 O O . PRO A 1 98 ? -7.680 -8.022 -8.456 1.00 94.19 98 PRO A O 1
ATOM 793 N N . LEU A 1 99 ? -8.719 -6.243 -7.591 1.00 90.44 99 LEU A N 1
ATOM 794 C CA . LEU A 1 99 ? -8.349 -5.295 -8.646 1.00 90.44 99 LEU A CA 1
ATOM 795 C C . LEU A 1 99 ? -6.834 -5.077 -8.712 1.00 90.44 99 LEU A C 1
ATOM 797 O O . LEU A 1 99 ? -6.318 -4.699 -9.756 1.00 90.44 99 LEU A O 1
ATOM 801 N N . TYR A 1 100 ? -6.104 -5.403 -7.642 1.00 93.50 100 TYR A N 1
ATOM 802 C CA . TYR A 1 100 ? -4.641 -5.423 -7.644 1.00 93.50 100 TYR A CA 1
ATOM 803 C C . TYR A 1 100 ? -4.040 -6.412 -8.663 1.00 93.50 100 TYR A C 1
ATOM 805 O O . TYR A 1 100 ? -2.871 -6.295 -9.014 1.00 93.50 100 TYR A O 1
ATOM 813 N N . LEU A 1 101 ? -4.827 -7.375 -9.164 1.00 95.38 101 LEU A N 1
ATOM 814 C CA . LEU A 1 101 ? -4.432 -8.287 -10.246 1.00 95.38 101 LEU A CA 1
ATOM 815 C C . LEU A 1 101 ? -4.563 -7.663 -11.645 1.00 95.38 101 LEU A C 1
ATOM 817 O O . LEU A 1 101 ? -4.058 -8.225 -12.615 1.00 95.38 101 LEU A O 1
ATOM 821 N N . ILE A 1 102 ? -5.217 -6.503 -11.754 1.00 93.44 102 ILE A N 1
ATOM 822 C CA . ILE A 1 102 ? -5.346 -5.707 -12.981 1.00 93.44 102 ILE A CA 1
ATOM 823 C C . ILE A 1 102 ? -4.798 -4.280 -12.769 1.00 93.44 102 ILE A C 1
ATOM 825 O O . ILE A 1 102 ? -5.520 -3.302 -12.959 1.00 93.44 102 ILE A O 1
ATOM 829 N N . PRO A 1 103 ? -3.512 -4.134 -12.392 1.00 91.94 103 PRO A N 1
ATOM 830 C CA . PRO A 1 103 ? -2.927 -2.861 -11.968 1.00 91.94 103 PRO A CA 1
ATOM 831 C C . PRO A 1 103 ? -2.640 -1.892 -13.126 1.00 91.94 103 PRO A C 1
ATOM 833 O O . PRO A 1 103 ? -2.048 -0.845 -12.907 1.00 91.94 103 PRO A O 1
ATOM 836 N N . VAL A 1 104 ? -3.001 -2.234 -14.366 1.00 89.94 104 VAL A N 1
ATOM 837 C CA . VAL A 1 104 ? -2.641 -1.472 -15.565 1.00 89.94 104 VAL A CA 1
ATOM 838 C C . VAL A 1 104 ? -3.891 -1.003 -16.300 1.00 89.94 104 VAL A C 1
ATOM 840 O O . VAL A 1 104 ? -4.779 -1.798 -16.610 1.00 89.94 104 VAL A O 1
ATOM 843 N N . ASN A 1 105 ? -3.944 0.295 -16.597 1.00 89.19 105 ASN A N 1
ATOM 844 C CA . ASN A 1 105 ? -5.035 0.943 -17.313 1.00 89.19 105 ASN A CA 1
ATOM 845 C C . ASN A 1 105 ? -4.550 2.192 -18.075 1.00 89.19 105 ASN A C 1
ATOM 847 O O . ASN A 1 105 ? -3.492 2.744 -17.789 1.00 89.19 105 ASN A O 1
ATOM 851 N N . SER A 1 106 ? -5.361 2.668 -19.017 1.00 84.69 106 SER A N 1
ATOM 852 C CA . SER A 1 106 ? -5.056 3.796 -19.905 1.00 84.69 106 SER A CA 1
ATOM 853 C C . SER A 1 106 ? -5.098 5.168 -19.229 1.00 84.69 106 SER A C 1
ATOM 855 O O . SER A 1 106 ? -4.694 6.157 -19.838 1.00 84.69 106 SER A O 1
ATOM 857 N N . THR A 1 107 ? -5.630 5.259 -18.005 1.00 83.38 107 THR A N 1
ATOM 858 C CA . THR A 1 107 ? -5.654 6.514 -17.233 1.00 83.38 107 THR A CA 1
ATOM 859 C C . THR A 1 107 ? -4.404 6.710 -16.384 1.00 83.38 107 THR A C 1
ATOM 861 O O . THR A 1 107 ? -4.226 7.782 -15.818 1.00 83.38 107 THR A O 1
ATOM 864 N N . GLY A 1 108 ? -3.561 5.681 -16.258 1.00 74.81 108 GLY A N 1
ATOM 865 C CA . GLY A 1 108 ? -2.352 5.698 -15.438 1.00 74.81 108 GLY A CA 1
ATOM 866 C C . GLY A 1 108 ? -2.599 5.633 -13.926 1.00 74.81 108 GLY A C 1
ATOM 867 O O . GLY A 1 108 ? -1.731 5.174 -13.189 1.00 74.81 108 GLY A O 1
ATOM 868 N N . VAL A 1 109 ? -3.787 6.007 -13.442 1.00 73.12 109 VAL A N 1
ATOM 869 C CA . VAL A 1 109 ? -4.141 5.960 -12.014 1.00 73.12 109 VAL A CA 1
ATOM 870 C C . VAL A 1 109 ? -3.970 4.547 -11.452 1.00 73.12 109 VAL A C 1
ATOM 872 O O . VAL A 1 109 ? -4.527 3.582 -11.980 1.00 73.12 109 VAL A O 1
ATOM 875 N N . GLY A 1 110 ? -3.202 4.434 -10.366 1.00 74.06 110 GLY A N 1
ATOM 876 C CA . GLY A 1 110 ? -2.917 3.165 -9.690 1.00 74.06 110 GLY A CA 1
ATOM 877 C C . GLY A 1 110 ? -1.981 2.226 -10.458 1.00 74.06 110 GLY A C 1
ATOM 878 O O . GLY A 1 110 ? -1.768 1.101 -10.012 1.00 74.06 110 GLY A O 1
ATOM 879 N N . CYS A 1 111 ? -1.427 2.666 -11.594 1.00 83.38 111 CYS A N 1
ATOM 880 C CA . CYS A 1 111 ? -0.401 1.928 -12.319 1.00 83.38 111 CYS A CA 1
ATOM 881 C C . CYS A 1 111 ? 0.976 2.222 -11.727 1.00 83.38 111 CYS A C 1
ATOM 883 O O . CYS A 1 111 ? 1.354 3.382 -11.567 1.00 83.38 111 CYS A O 1
ATOM 885 N N . THR A 1 112 ? 1.771 1.174 -11.520 1.00 87.56 112 THR A N 1
ATOM 886 C CA . THR A 1 112 ? 3.100 1.233 -10.888 1.00 87.56 112 THR A CA 1
ATOM 887 C C . THR A 1 112 ? 4.024 2.297 -11.487 1.00 87.56 112 THR A C 1
ATOM 889 O O . THR A 1 112 ? 4.683 3.012 -10.743 1.00 87.56 112 THR A O 1
ATOM 892 N N . ALA A 1 113 ? 4.037 2.470 -12.814 1.00 83.44 113 ALA A N 1
ATOM 893 C CA . ALA A 1 113 ? 4.874 3.479 -13.471 1.00 83.44 113 ALA A CA 1
ATOM 894 C C . ALA A 1 113 ? 4.483 4.925 -13.115 1.00 83.44 113 ALA A C 1
ATOM 896 O O . ALA A 1 113 ? 5.350 5.747 -12.824 1.00 83.44 113 ALA A O 1
ATOM 897 N N . TYR A 1 114 ? 3.184 5.224 -13.091 1.00 85.38 114 TYR A N 1
ATOM 898 C CA . TYR A 1 114 ? 2.686 6.562 -12.774 1.00 85.38 114 TYR A CA 1
ATOM 899 C C . TYR A 1 114 ? 2.786 6.842 -11.276 1.00 85.38 114 TYR A C 1
ATOM 901 O O . TYR A 1 114 ? 3.349 7.861 -10.886 1.00 85.38 114 TYR A O 1
ATOM 909 N N . SER A 1 115 ? 2.346 5.906 -10.431 1.00 87.25 115 SER A N 1
ATOM 910 C CA . SER A 1 115 ? 2.453 6.051 -8.975 1.00 87.25 115 SER A CA 1
ATOM 911 C C . SER A 1 115 ? 3.904 6.204 -8.514 1.00 87.25 115 SER A C 1
ATOM 913 O O . SER A 1 115 ? 4.182 6.980 -7.601 1.00 87.25 115 SER A O 1
ATOM 915 N N . PHE A 1 116 ? 4.854 5.538 -9.178 1.00 89.50 116 PHE A N 1
ATOM 916 C CA . PHE A 1 116 ? 6.271 5.759 -8.912 1.00 89.50 116 PHE A CA 1
ATOM 917 C C . PHE A 1 116 ? 6.700 7.193 -9.234 1.00 89.50 116 PHE A C 1
ATOM 919 O O . PHE A 1 116 ? 7.357 7.820 -8.402 1.00 89.50 116 PHE A O 1
ATOM 926 N N . SER A 1 117 ? 6.304 7.723 -10.398 1.00 86.31 117 SER A N 1
ATOM 927 C CA . SER A 1 117 ? 6.625 9.101 -10.792 1.00 86.31 117 SER A CA 1
ATOM 928 C C . SER A 1 117 ? 6.056 10.138 -9.815 1.00 86.31 117 SER A C 1
ATOM 930 O O . SER A 1 117 ? 6.783 11.032 -9.392 1.00 86.31 117 SER A O 1
ATOM 932 N N . GLU A 1 118 ? 4.816 9.952 -9.351 1.00 86.25 118 GLU A N 1
ATOM 933 C CA . GLU A 1 118 ? 4.191 10.800 -8.327 1.00 86.25 118 GLU A CA 1
ATOM 934 C C . GLU A 1 118 ? 4.939 10.715 -6.990 1.00 86.25 118 GLU A C 1
ATOM 936 O O . GLU A 1 118 ? 5.128 11.723 -6.312 1.00 86.25 118 GLU A O 1
ATOM 941 N N . SER A 1 119 ? 5.442 9.529 -6.623 1.00 88.00 119 SER A N 1
ATOM 942 C CA . SER A 1 119 ? 6.166 9.336 -5.359 1.00 88.00 119 SER A CA 1
ATOM 943 C C . SER A 1 119 ? 7.456 10.156 -5.251 1.00 88.00 119 SER A C 1
ATOM 945 O O . SER A 1 119 ? 7.956 10.368 -4.142 1.00 88.00 119 SER A O 1
ATOM 947 N N . VAL A 1 120 ? 8.007 10.610 -6.384 1.00 87.38 120 VAL A N 1
ATOM 948 C CA . VAL A 1 120 ? 9.189 11.480 -6.429 1.00 87.38 120 VAL A CA 1
ATOM 949 C C . VAL A 1 120 ? 8.849 12.888 -5.942 1.00 87.38 120 VAL A C 1
ATOM 951 O O . VAL A 1 120 ? 9.682 13.520 -5.296 1.00 87.38 120 VAL A O 1
ATOM 954 N N . GLU A 1 121 ? 7.619 13.362 -6.166 1.00 87.50 121 GLU A N 1
ATOM 955 C CA . GLU A 1 121 ? 7.160 14.678 -5.699 1.00 87.50 121 GLU A CA 1
ATOM 956 C C . GLU A 1 121 ? 7.088 14.769 -4.169 1.00 87.50 121 GLU A C 1
ATOM 958 O O . GLU A 1 121 ? 7.095 15.862 -3.603 1.00 87.50 121 GLU A O 1
ATOM 963 N N . TRP A 1 122 ? 7.029 13.624 -3.486 1.00 88.62 122 TRP A N 1
ATOM 964 C CA . TRP A 1 122 ? 6.967 13.540 -2.026 1.00 88.62 122 TRP A CA 1
ATOM 965 C C . TRP A 1 122 ? 8.347 13.396 -1.378 1.00 88.62 122 TRP A C 1
ATOM 967 O O . TRP A 1 122 ? 8.443 13.203 -0.168 1.00 88.62 122 TRP A O 1
ATOM 977 N N . LEU A 1 123 ? 9.423 13.471 -2.164 1.00 87.94 123 LEU A N 1
ATOM 978 C CA . LEU A 1 123 ? 10.794 13.458 -1.666 1.00 87.94 123 LEU A CA 1
ATOM 979 C C . LEU A 1 123 ? 11.310 14.873 -1.393 1.00 87.94 123 LEU A C 1
ATOM 981 O O . LEU A 1 123 ? 10.830 15.868 -1.934 1.00 87.94 123 LEU A O 1
ATOM 985 N N . ARG A 1 124 ? 12.348 14.952 -0.560 1.00 88.81 124 ARG A N 1
ATOM 986 C CA . ARG A 1 124 ? 13.142 16.172 -0.377 1.00 88.81 124 ARG A CA 1
ATOM 987 C C . ARG A 1 124 ? 14.342 16.139 -1.316 1.00 88.81 124 ARG A C 1
ATOM 989 O O . ARG A 1 124 ? 14.819 15.068 -1.664 1.00 88.81 124 ARG A O 1
ATOM 996 N N . PHE A 1 125 ? 14.829 17.313 -1.703 1.00 90.56 125 PHE A N 1
ATOM 997 C CA . PHE A 1 125 ? 16.010 17.488 -2.559 1.00 90.56 125 PHE A CA 1
ATOM 998 C C . PHE A 1 125 ? 16.841 18.684 -2.074 1.00 90.56 125 PHE A C 1
ATOM 1000 O O . PHE A 1 125 ? 17.177 19.591 -2.833 1.00 90.56 125 PHE A O 1
ATOM 1007 N N . GLU A 1 126 ? 17.116 18.732 -0.769 1.00 92.31 126 GLU A N 1
ATOM 1008 C CA . GLU A 1 126 ? 17.776 19.870 -0.112 1.00 92.31 126 GLU A CA 1
ATOM 1009 C C . GLU A 1 126 ? 19.271 19.620 0.135 1.00 92.31 126 GLU A C 1
ATOM 1011 O O . GLU A 1 126 ? 20.038 20.555 0.369 1.00 92.31 126 GLU A O 1
ATOM 1016 N N . SER A 1 127 ? 19.701 18.360 0.085 1.00 92.56 127 SER A N 1
ATOM 1017 C CA . SER A 1 127 ? 21.065 17.931 0.372 1.00 92.56 127 SER A CA 1
ATOM 1018 C C . SER A 1 127 ? 21.530 16.828 -0.576 1.00 92.56 127 SER A C 1
ATOM 1020 O O . SER A 1 127 ? 20.721 16.111 -1.156 1.00 92.56 127 SER A O 1
ATOM 1022 N N . ILE A 1 128 ? 22.850 16.635 -0.681 1.00 93.75 128 ILE A N 1
ATOM 1023 C CA . ILE A 1 128 ? 23.446 15.517 -1.440 1.00 93.75 128 ILE A CA 1
ATOM 1024 C C . ILE A 1 128 ? 22.890 14.168 -0.960 1.00 93.75 128 ILE A C 1
ATOM 1026 O O . ILE A 1 128 ? 22.598 13.301 -1.779 1.00 93.75 128 ILE A O 1
ATOM 1030 N N . GLY A 1 129 ? 22.689 14.014 0.353 1.00 90.94 129 GLY A N 1
ATOM 1031 C CA . GLY A 1 129 ? 22.122 12.797 0.929 1.00 90.94 129 GLY A CA 1
ATOM 1032 C C . GLY A 1 129 ? 20.719 12.496 0.403 1.00 90.94 129 GLY A C 1
ATOM 1033 O O . GLY A 1 129 ? 20.411 11.340 0.140 1.00 90.94 129 GLY A O 1
ATOM 1034 N N . ASP A 1 130 ? 19.896 13.516 0.163 1.00 90.44 130 ASP A N 1
ATOM 1035 C CA . ASP A 1 130 ? 18.551 13.308 -0.378 1.00 90.44 130 ASP A CA 1
ATOM 1036 C C . ASP A 1 130 ? 18.591 12.748 -1.810 1.00 90.44 130 ASP A C 1
ATOM 1038 O O . ASP A 1 130 ? 17.852 11.821 -2.144 1.00 90.44 130 ASP A O 1
ATOM 1042 N N . PHE A 1 131 ? 19.529 13.227 -2.637 1.00 91.69 131 PHE A N 1
ATOM 1043 C CA . PHE A 1 131 ? 19.760 12.668 -3.974 1.00 91.69 131 PHE A CA 1
ATOM 1044 C C . PHE A 1 131 ? 20.261 11.218 -3.912 1.00 91.69 131 PHE A C 1
ATOM 1046 O O . PHE A 1 131 ? 19.834 10.387 -4.712 1.00 91.69 131 PHE A O 1
ATOM 1053 N N . GLU A 1 132 ? 21.120 10.871 -2.948 1.00 91.88 132 GLU A N 1
ATOM 1054 C CA . GLU A 1 132 ? 21.561 9.483 -2.745 1.00 91.88 132 GLU A CA 1
ATOM 1055 C C . GLU A 1 132 ? 20.401 8.555 -2.353 1.00 91.88 132 GLU A C 1
ATOM 1057 O O . GLU A 1 132 ? 20.353 7.402 -2.793 1.00 91.88 132 GLU A O 1
ATOM 1062 N N . LEU A 1 133 ? 19.460 9.033 -1.532 1.00 90.94 133 LEU A N 1
ATOM 1063 C CA . LEU A 1 133 ? 18.258 8.276 -1.175 1.00 90.94 133 LEU A CA 1
ATOM 1064 C C . LEU A 1 133 ? 17.335 8.102 -2.386 1.00 90.94 133 LEU A C 1
ATOM 1066 O O . LEU A 1 133 ? 16.862 6.991 -2.630 1.00 90.94 133 LEU A O 1
ATOM 1070 N N . TYR A 1 134 ? 17.153 9.151 -3.191 1.00 90.94 134 TYR A N 1
ATOM 1071 C CA . TYR A 1 134 ? 16.395 9.070 -4.438 1.00 90.94 134 TYR A CA 1
ATOM 1072 C C . TYR A 1 134 ? 16.987 8.042 -5.416 1.00 90.94 134 TYR A C 1
ATOM 1074 O O . TYR A 1 134 ? 16.256 7.200 -5.937 1.00 90.94 134 TYR A O 1
ATOM 1082 N N . LEU A 1 135 ? 18.312 8.027 -5.603 1.00 91.94 135 LEU A N 1
ATOM 1083 C CA . LEU A 1 135 ? 18.984 7.023 -6.441 1.00 91.94 135 LEU A CA 1
ATOM 1084 C C . LEU A 1 135 ? 18.726 5.593 -5.944 1.00 91.94 135 LEU A C 1
ATOM 1086 O O . LEU A 1 135 ? 18.496 4.689 -6.748 1.00 91.94 135 LEU A O 1
ATOM 1090 N N . LYS A 1 136 ? 18.715 5.368 -4.624 1.00 91.56 136 LYS A N 1
ATOM 1091 C CA . LYS A 1 136 ? 18.363 4.055 -4.054 1.00 91.56 136 LYS A CA 1
ATOM 1092 C C . LYS A 1 136 ? 16.915 3.672 -4.356 1.00 91.56 136 LYS A C 1
ATOM 1094 O O . LYS A 1 136 ? 16.678 2.524 -4.726 1.00 91.56 136 LYS A O 1
ATOM 1099 N N . LYS A 1 137 ? 15.974 4.619 -4.263 1.00 91.75 137 LYS A N 1
ATOM 1100 C CA . LYS A 1 137 ? 14.569 4.391 -4.632 1.00 91.75 137 LYS A CA 1
ATOM 1101 C C . LYS A 1 137 ? 14.429 4.041 -6.122 1.00 91.75 137 LYS A C 1
ATOM 1103 O O . LYS A 1 137 ? 13.769 3.056 -6.443 1.00 91.75 137 LYS A O 1
ATOM 1108 N N . LEU A 1 138 ? 15.115 4.759 -7.021 1.00 91.69 138 LEU A N 1
ATOM 1109 C CA . LEU A 1 138 ? 15.177 4.417 -8.454 1.00 91.69 138 LEU A CA 1
ATOM 1110 C C . LEU A 1 138 ? 15.686 2.988 -8.676 1.00 91.69 138 LEU A C 1
ATOM 1112 O O . LEU A 1 138 ? 15.106 2.229 -9.450 1.00 91.69 138 LEU A O 1
ATOM 1116 N N . HIS A 1 139 ? 16.742 2.589 -7.964 1.00 91.94 139 HIS A N 1
ATOM 1117 C CA . HIS A 1 139 ? 17.260 1.226 -8.046 1.00 91.94 139 HIS A CA 1
ATOM 1118 C C . HIS A 1 139 ? 16.277 0.173 -7.526 1.00 91.94 139 HIS A C 1
ATOM 1120 O O . HIS A 1 139 ? 16.302 -0.945 -8.029 1.00 91.94 139 HIS A O 1
ATOM 1126 N N . ALA A 1 140 ? 15.403 0.495 -6.571 1.00 91.75 140 ALA A N 1
ATOM 1127 C CA . ALA A 1 140 ? 14.388 -0.430 -6.064 1.00 91.75 140 ALA A CA 1
ATOM 1128 C C . ALA A 1 140 ? 13.191 -0.613 -7.018 1.00 91.75 140 ALA A C 1
ATOM 1130 O O . ALA A 1 140 ? 12.461 -1.596 -6.892 1.00 91.75 140 ALA A O 1
ATOM 1131 N N . PHE A 1 141 ? 13.000 0.290 -7.986 1.00 93.25 141 PHE A N 1
ATOM 1132 C CA . PHE A 1 141 ? 11.809 0.317 -8.840 1.00 93.25 141 PHE A CA 1
ATOM 1133 C C . PHE A 1 141 ? 11.604 -0.954 -9.671 1.00 93.25 141 PHE A C 1
ATOM 1135 O O . PHE A 1 141 ? 10.480 -1.441 -9.780 1.00 93.25 141 PHE A O 1
ATOM 1142 N N . HIS A 1 142 ? 12.680 -1.546 -10.202 1.00 93.56 142 HIS A N 1
ATOM 1143 C CA . HIS A 1 142 ? 12.578 -2.778 -10.996 1.00 93.56 142 HIS A CA 1
ATOM 1144 C C . HIS A 1 142 ? 11.906 -3.924 -10.222 1.00 93.56 142 HIS A C 1
ATOM 1146 O O . HIS A 1 142 ? 11.095 -4.649 -10.790 1.00 93.56 142 HIS A O 1
ATOM 1152 N N . THR A 1 143 ? 12.163 -4.034 -8.914 1.00 95.44 143 THR A N 1
ATOM 1153 C CA . THR A 1 143 ? 11.521 -5.033 -8.054 1.00 95.44 143 THR A CA 1
ATOM 1154 C C . THR A 1 143 ? 10.008 -4.826 -7.998 1.00 95.44 143 THR A C 1
ATOM 1156 O O . THR A 1 143 ? 9.252 -5.781 -8.144 1.00 95.44 143 THR A O 1
ATOM 1159 N N . GLN A 1 144 ? 9.547 -3.583 -7.834 1.00 94.88 144 GLN A N 1
ATOM 1160 C CA . GLN A 1 144 ? 8.114 -3.269 -7.785 1.00 94.88 144 GLN A CA 1
ATOM 1161 C C . GLN A 1 144 ? 7.429 -3.545 -9.138 1.00 94.88 144 GLN A C 1
ATOM 1163 O O . GLN A 1 144 ? 6.285 -4.008 -9.186 1.00 94.88 144 GLN A O 1
ATOM 1168 N N . VAL A 1 145 ? 8.138 -3.326 -10.253 1.00 95.31 145 VAL A N 1
ATOM 1169 C CA . VAL A 1 145 ? 7.673 -3.708 -11.598 1.00 95.31 145 VAL A CA 1
ATOM 1170 C C . VAL A 1 145 ? 7.528 -5.228 -11.721 1.00 95.31 145 VAL A C 1
ATOM 1172 O O . VAL A 1 145 ? 6.486 -5.698 -12.180 1.00 95.31 145 VAL A O 1
ATOM 1175 N N . ASP A 1 146 ? 8.514 -6.004 -11.268 1.00 97.06 146 ASP A N 1
ATOM 1176 C CA . ASP A 1 146 ? 8.455 -7.471 -11.291 1.00 97.06 146 ASP A CA 1
ATOM 1177 C C . ASP A 1 146 ? 7.285 -8.013 -10.451 1.00 97.06 146 ASP A C 1
ATOM 1179 O O . ASP A 1 146 ? 6.546 -8.892 -10.903 1.00 97.06 146 ASP A O 1
ATOM 1183 N N . GLU A 1 147 ? 7.053 -7.441 -9.268 1.00 97.00 147 GLU A N 1
ATOM 1184 C CA . GLU A 1 147 ? 5.910 -7.767 -8.405 1.00 97.00 147 GLU A CA 1
ATOM 1185 C C . GLU A 1 147 ? 4.562 -7.422 -9.069 1.00 97.00 147 GLU A C 1
ATOM 1187 O O . GLU A 1 147 ? 3.595 -8.184 -8.985 1.00 97.00 147 GLU A O 1
ATOM 1192 N N . THR A 1 148 ? 4.497 -6.308 -9.803 1.00 95.69 148 THR A N 1
ATOM 1193 C CA . THR A 1 148 ? 3.314 -5.921 -10.592 1.00 95.69 148 THR A CA 1
ATOM 1194 C C . THR A 1 148 ? 3.044 -6.928 -11.715 1.00 95.69 148 THR A C 1
ATOM 1196 O O . THR A 1 148 ? 1.900 -7.331 -11.945 1.00 95.69 148 THR A O 1
ATOM 1199 N N . ILE A 1 149 ? 4.096 -7.382 -12.406 1.00 95.94 149 ILE A N 1
ATOM 1200 C CA . ILE A 1 149 ? 4.006 -8.425 -13.437 1.00 95.94 149 ILE A CA 1
ATOM 1201 C C . ILE A 1 149 ? 3.537 -9.750 -12.828 1.00 95.94 149 ILE A C 1
ATOM 1203 O O . ILE A 1 149 ? 2.730 -10.453 -13.442 1.00 95.94 149 ILE A O 1
ATOM 1207 N N . GLU A 1 150 ? 4.002 -10.096 -11.627 1.00 97.44 150 GLU A N 1
ATOM 1208 C CA . GLU A 1 150 ? 3.525 -11.267 -10.888 1.00 97.44 150 GLU A CA 1
ATOM 1209 C C . GLU A 1 150 ? 2.014 -11.186 -10.623 1.00 97.44 150 GLU A C 1
ATOM 1211 O O . GLU A 1 150 ? 1.288 -12.134 -10.938 1.00 97.44 150 GLU A O 1
ATOM 1216 N N . CYS A 1 151 ? 1.523 -10.039 -10.143 1.00 96.44 151 CYS A N 1
ATOM 1217 C CA . CYS A 1 151 ? 0.092 -9.787 -9.965 1.00 96.44 151 CYS A CA 1
ATOM 1218 C C . CYS A 1 151 ? -0.703 -9.967 -11.265 1.00 96.44 151 CYS A C 1
ATOM 1220 O O . CYS A 1 151 ? -1.709 -10.675 -11.269 1.00 96.44 151 CYS A O 1
ATOM 1222 N N . MET A 1 152 ? -0.234 -9.415 -12.387 1.00 95.75 152 MET A N 1
ATOM 1223 C CA . MET A 1 152 ? -0.900 -9.586 -13.686 1.00 95.75 152 MET A CA 1
ATOM 1224 C C . MET A 1 152 ? -0.924 -11.046 -14.155 1.00 95.75 152 MET A C 1
ATOM 1226 O O . MET A 1 152 ? -1.942 -11.524 -14.659 1.00 95.75 152 MET A O 1
ATOM 1230 N N . ARG A 1 153 ? 0.178 -11.788 -13.976 1.00 96.88 153 ARG A N 1
ATOM 1231 C CA . ARG A 1 153 ? 0.247 -13.221 -14.317 1.00 96.88 153 ARG A CA 1
ATOM 1232 C C . ARG A 1 153 ? -0.743 -14.038 -13.494 1.00 96.88 153 ARG A C 1
ATOM 1234 O O . ARG A 1 153 ? -1.425 -14.909 -14.036 1.00 96.88 153 ARG A O 1
ATOM 1241 N N . GLU A 1 154 ? -0.845 -13.739 -12.204 1.00 96.94 154 GLU A N 1
ATOM 1242 C CA . GLU A 1 154 ? -1.822 -14.363 -11.318 1.00 96.94 154 GLU A CA 1
ATOM 1243 C C . GLU A 1 154 ? -3.263 -13.986 -11.698 1.00 96.94 154 GLU A C 1
ATOM 1245 O O . GLU A 1 154 ? -4.149 -14.846 -11.694 1.00 96.94 154 GLU A O 1
ATOM 1250 N N . GLY A 1 155 ? -3.490 -12.736 -12.110 1.00 96.25 155 GLY A N 1
ATOM 1251 C CA . GLY A 1 155 ? -4.753 -12.265 -12.676 1.00 96.25 155 GLY A CA 1
ATOM 1252 C C . GLY A 1 155 ? -5.184 -13.088 -13.882 1.00 96.25 155 GLY A C 1
ATOM 1253 O O . GLY A 1 155 ? -6.260 -13.689 -13.863 1.00 96.25 155 GLY A O 1
ATOM 1254 N N . ILE A 1 156 ? -4.303 -13.230 -14.877 1.00 96.06 156 ILE A N 1
ATOM 1255 C CA . ILE A 1 156 ? -4.534 -14.063 -16.068 1.00 96.06 156 ILE A CA 1
ATOM 1256 C C . ILE A 1 156 ? -4.874 -15.503 -15.669 1.00 96.06 156 ILE A C 1
ATOM 1258 O O . ILE A 1 156 ? -5.854 -16.064 -16.160 1.00 96.06 156 ILE A O 1
ATOM 1262 N N . ARG A 1 157 ? -4.114 -16.098 -14.740 1.00 97.12 157 ARG A N 1
ATOM 1263 C CA . ARG A 1 157 ? -4.345 -17.472 -14.264 1.00 97.12 157 ARG A CA 1
ATOM 1264 C C . ARG A 1 157 ? -5.725 -17.648 -13.618 1.00 97.12 157 ARG A C 1
ATOM 1266 O O . ARG A 1 157 ? -6.323 -18.716 -13.737 1.00 97.12 157 ARG A O 1
ATOM 1273 N N . ARG A 1 158 ? -6.220 -16.622 -12.922 1.00 95.88 158 ARG A N 1
ATOM 1274 C CA . ARG A 1 158 ? -7.512 -16.617 -12.214 1.00 95.88 158 ARG A CA 1
ATOM 1275 C C . ARG A 1 158 ? -8.678 -16.069 -13.045 1.00 95.88 158 ARG A C 1
ATOM 1277 O O . ARG A 1 158 ? -9.809 -16.111 -12.570 1.00 95.88 158 ARG A O 1
ATOM 1284 N N . GLY A 1 159 ? -8.426 -15.573 -14.256 1.00 95.25 159 GLY A N 1
ATOM 1285 C CA . GLY A 1 159 ? -9.439 -14.952 -15.113 1.00 95.25 159 GLY A CA 1
ATOM 1286 C C . GLY A 1 159 ? -9.766 -13.493 -14.770 1.00 95.25 159 GLY A C 1
ATOM 1287 O O . GLY A 1 159 ? -10.757 -12.969 -15.271 1.00 95.25 159 GLY A O 1
ATOM 1288 N N . TYR A 1 160 ? -8.948 -12.825 -13.951 1.00 94.62 160 TYR A N 1
ATOM 1289 C CA . TYR A 1 160 ? -9.016 -11.378 -13.734 1.00 94.62 160 TYR A CA 1
ATOM 1290 C C . TYR A 1 160 ? -8.109 -10.686 -14.747 1.00 94.62 160 TYR A C 1
ATOM 1292 O O . TYR A 1 160 ? -6.903 -10.567 -14.544 1.00 94.62 160 TYR A O 1
ATOM 1300 N N . VAL A 1 161 ? -8.696 -10.263 -15.862 1.00 91.94 161 VAL A N 1
ATOM 1301 C CA . VAL A 1 161 ? -7.993 -9.547 -16.928 1.00 91.94 161 VAL A CA 1
ATOM 1302 C C . VAL A 1 161 ? -8.695 -8.228 -17.206 1.00 91.94 161 VAL A C 1
ATOM 1304 O O . VAL A 1 161 ? -9.923 -8.146 -17.162 1.00 91.94 161 VAL A O 1
ATOM 1307 N N . ALA A 1 162 ? -7.906 -7.190 -17.470 1.00 89.31 162 ALA A N 1
ATOM 1308 C CA . ALA A 1 162 ? -8.433 -5.895 -17.866 1.00 89.31 162 ALA A CA 1
ATOM 1309 C C . ALA A 1 162 ? -9.165 -6.006 -19.216 1.00 89.31 162 ALA A C 1
ATOM 1311 O O . ALA A 1 162 ? -8.839 -6.858 -20.049 1.00 89.31 162 ALA A O 1
ATOM 1312 N N . ALA A 1 163 ? -10.151 -5.138 -19.444 1.00 91.25 163 ALA A N 1
ATOM 1313 C CA . ALA A 1 163 ? -10.778 -5.040 -20.756 1.00 91.25 163 ALA A CA 1
ATOM 1314 C C . ALA A 1 163 ? -9.743 -4.557 -21.787 1.00 91.25 163 ALA A C 1
ATOM 1316 O O . ALA A 1 163 ? -8.892 -3.727 -21.478 1.00 91.25 163 ALA A O 1
ATOM 1317 N N . ALA A 1 164 ? -9.816 -5.049 -23.025 1.00 90.88 164 ALA A N 1
ATOM 1318 C CA . ALA A 1 164 ? -8.835 -4.692 -24.055 1.00 90.88 164 ALA 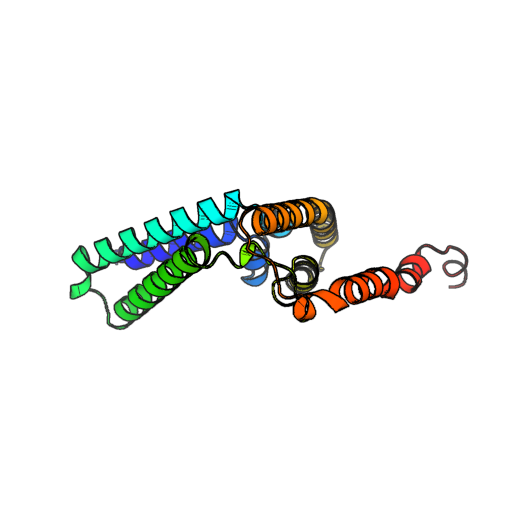A CA 1
ATOM 1319 C C . ALA A 1 164 ? -8.743 -3.168 -24.267 1.00 90.88 164 ALA A C 1
ATOM 1321 O O . ALA A 1 164 ? -7.645 -2.612 -24.319 1.00 90.88 164 ALA A O 1
ATOM 1322 N N . ASP A 1 165 ? -9.891 -2.487 -24.283 1.00 91.25 165 ASP A N 1
ATOM 1323 C CA . ASP A 1 165 ? -9.975 -1.034 -24.461 1.00 91.25 165 ASP A CA 1
ATOM 1324 C C . ASP A 1 165 ? -9.269 -0.248 -23.346 1.00 91.25 165 ASP A C 1
ATOM 1326 O O . ASP A 1 165 ? -8.807 0.866 -23.580 1.00 91.25 165 ASP A O 1
ATOM 1330 N N . THR A 1 166 ? -9.133 -0.814 -22.140 1.00 89.44 166 THR A N 1
ATOM 1331 C CA . THR A 1 166 ? -8.457 -0.130 -21.027 1.00 89.44 166 THR A CA 1
ATOM 1332 C C . THR A 1 166 ? -6.942 -0.267 -21.078 1.00 89.44 166 THR A C 1
ATOM 1334 O O . THR A 1 166 ? -6.270 0.423 -20.325 1.00 89.44 166 THR A O 1
ATOM 1337 N N . VAL A 1 167 ? -6.382 -1.144 -21.918 1.00 90.50 167 VAL A N 1
ATOM 1338 C CA . VAL A 1 167 ? -4.926 -1.387 -21.981 1.00 90.50 167 VAL A CA 1
ATOM 1339 C C . VAL A 1 167 ? -4.308 -1.106 -23.350 1.00 90.50 167 VAL A C 1
ATOM 1341 O O . VAL A 1 167 ? -3.089 -1.009 -23.452 1.00 90.50 167 VAL A O 1
ATOM 1344 N N . VAL A 1 168 ? -5.125 -0.917 -24.391 1.00 91.00 168 VAL A N 1
ATOM 1345 C CA . VAL A 1 168 ? -4.679 -0.771 -25.790 1.00 91.00 168 VAL A CA 1
ATOM 1346 C C . VAL A 1 168 ? -3.658 0.354 -26.020 1.00 91.00 168 VAL A C 1
ATOM 1348 O O . VAL A 1 168 ? -2.833 0.255 -26.924 1.00 91.00 168 VAL A O 1
ATOM 1351 N N . HIS A 1 169 ? -3.675 1.407 -25.199 1.00 89.00 169 HIS A N 1
ATOM 1352 C CA . HIS A 1 169 ? -2.764 2.552 -25.324 1.00 89.00 169 HIS A CA 1
ATOM 1353 C C . HIS A 1 169 ? -1.601 2.550 -24.330 1.00 89.00 169 HIS A C 1
ATOM 1355 O O . HIS A 1 169 ? -0.720 3.399 -24.442 1.00 89.00 169 HIS A O 1
ATOM 1361 N N . VAL A 1 170 ? -1.563 1.604 -23.389 1.00 89.38 170 VAL A N 1
ATOM 1362 C CA . VAL A 1 170 ? -0.573 1.622 -22.304 1.00 89.38 170 VAL A CA 1
ATOM 1363 C C . VAL A 1 170 ? 0.848 1.488 -22.842 1.00 89.38 170 VAL A C 1
ATOM 1365 O O . VAL A 1 170 ? 1.735 2.210 -22.406 1.00 89.38 170 VAL A O 1
ATOM 1368 N N . GLU A 1 171 ? 1.076 0.606 -23.816 1.00 89.94 171 GLU A N 1
ATOM 1369 C CA . GLU A 1 171 ? 2.403 0.441 -24.419 1.00 89.94 171 GLU A CA 1
ATOM 1370 C C . GLU A 1 171 ? 2.903 1.745 -25.057 1.00 89.94 171 GLU A C 1
ATOM 1372 O O . GLU A 1 171 ? 4.040 2.150 -24.830 1.00 89.94 171 GLU A O 1
ATOM 1377 N N . ALA A 1 172 ? 2.038 2.438 -25.804 1.00 90.31 172 ALA A N 1
ATOM 1378 C CA . ALA A 1 172 ? 2.383 3.713 -26.424 1.00 90.31 172 ALA A CA 1
ATOM 1379 C C . ALA A 1 172 ? 2.703 4.791 -25.374 1.00 90.31 172 ALA A C 1
ATOM 1381 O O . ALA A 1 172 ? 3.690 5.502 -25.526 1.00 90.31 172 ALA A O 1
ATOM 1382 N N . GLN A 1 173 ? 1.917 4.864 -24.295 1.00 87.44 173 GLN A N 1
ATOM 1383 C CA . GLN A 1 173 ? 2.149 5.793 -23.184 1.00 87.44 173 GLN A CA 1
ATOM 1384 C C . GLN A 1 173 ? 3.480 5.518 -22.467 1.00 87.44 173 GLN A C 1
ATOM 1386 O O . GLN A 1 173 ? 4.221 6.447 -22.160 1.00 87.44 173 GLN A O 1
ATOM 1391 N N . LEU A 1 174 ? 3.815 4.247 -22.222 1.00 87.62 174 LEU A N 1
ATOM 1392 C CA . LEU A 1 174 ? 5.091 3.878 -21.603 1.00 87.62 174 LEU A CA 1
ATOM 1393 C C . LEU A 1 174 ? 6.280 4.211 -22.511 1.00 87.62 174 LEU A C 1
ATOM 1395 O O . LEU A 1 174 ? 7.283 4.729 -22.024 1.00 87.62 174 LEU A O 1
ATOM 1399 N N . ASN A 1 175 ? 6.164 3.960 -23.818 1.00 88.56 175 ASN A N 1
ATOM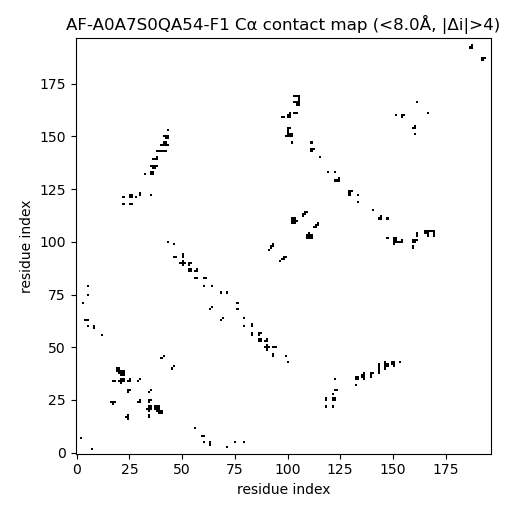 1400 C CA . ASN A 1 175 ? 7.203 4.329 -24.779 1.00 88.56 175 ASN A CA 1
ATOM 1401 C C . ASN A 1 175 ? 7.403 5.849 -24.834 1.00 88.56 175 ASN A C 1
ATOM 1403 O O . ASN A 1 175 ? 8.539 6.302 -24.840 1.00 88.56 175 ASN A O 1
ATOM 1407 N N . GLU A 1 176 ? 6.328 6.639 -24.789 1.00 87.12 176 GLU A N 1
ATOM 1408 C CA . GLU A 1 176 ? 6.421 8.103 -24.732 1.00 87.12 176 GLU A CA 1
ATOM 1409 C C . GLU A 1 176 ? 7.182 8.588 -23.487 1.00 87.12 176 GLU A C 1
ATOM 1411 O O . GLU A 1 176 ? 8.028 9.473 -23.598 1.00 87.12 176 GLU A O 1
ATOM 1416 N N . ILE A 1 177 ? 6.953 7.973 -22.322 1.00 82.00 177 ILE A N 1
ATOM 1417 C CA . ILE A 1 177 ? 7.698 8.285 -21.090 1.00 82.00 177 ILE A CA 1
ATOM 1418 C C . ILE A 1 177 ? 9.184 7.925 -21.239 1.00 82.00 177 ILE A C 1
ATOM 1420 O O . ILE A 1 177 ? 10.051 8.699 -20.839 1.00 82.00 177 ILE A O 1
ATOM 1424 N N . ILE A 1 178 ? 9.488 6.757 -21.812 1.00 83.50 178 ILE A N 1
ATOM 1425 C CA . ILE A 1 178 ? 10.870 6.299 -22.019 1.00 83.50 178 ILE A CA 1
ATOM 1426 C C . ILE A 1 178 ? 11.603 7.207 -23.014 1.00 83.50 178 ILE A C 1
ATOM 1428 O O . ILE A 1 178 ? 12.763 7.549 -22.788 1.00 83.50 178 ILE A O 1
ATOM 1432 N N . ASP A 1 179 ? 10.937 7.606 -24.095 1.00 84.62 179 ASP A N 1
ATOM 1433 C CA . ASP A 1 179 ? 11.538 8.368 -25.189 1.00 84.62 179 ASP A CA 1
ATOM 1434 C C . ASP A 1 179 ? 11.599 9.880 -24.912 1.00 84.62 179 ASP A C 1
ATOM 1436 O O . ASP A 1 179 ? 12.494 10.561 -25.424 1.00 84.62 179 ASP A O 1
ATOM 1440 N N . GLY A 1 180 ? 10.678 10.407 -24.096 1.00 74.75 180 GLY A N 1
ATOM 1441 C CA . GLY A 1 180 ? 10.435 11.842 -23.920 1.00 74.75 180 GLY A CA 1
ATOM 1442 C C . GLY A 1 180 ? 11.630 12.645 -23.398 1.00 74.75 180 GLY A C 1
ATOM 1443 O O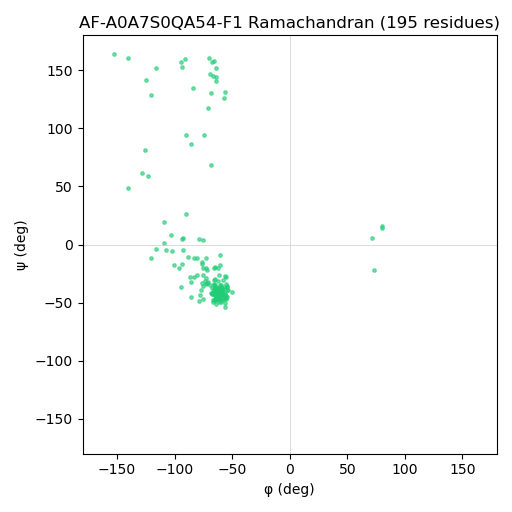 . GLY A 1 180 ? 11.931 13.709 -23.939 1.00 74.75 180 GLY A O 1
ATOM 1444 N N . ASP A 1 181 ? 12.366 12.109 -22.418 1.00 64.81 181 ASP A N 1
ATOM 1445 C CA . ASP A 1 181 ? 13.438 12.842 -21.720 1.00 64.81 181 ASP A CA 1
ATOM 1446 C C . ASP A 1 181 ? 14.860 12.351 -22.047 1.00 64.81 181 ASP A C 1
ATOM 1448 O O . ASP A 1 181 ? 15.858 12.881 -21.551 1.00 64.81 181 ASP A O 1
ATOM 1452 N N . LEU A 1 182 ? 15.017 11.359 -22.929 1.00 61.81 182 LEU A N 1
ATOM 1453 C CA . LEU A 1 182 ? 16.345 10.806 -23.234 1.00 61.81 182 LEU A CA 1
ATOM 1454 C C . LEU A 1 182 ? 17.298 11.835 -23.853 1.00 61.81 182 LEU A C 1
ATOM 1456 O O . LEU A 1 182 ? 18.508 11.746 -23.647 1.00 61.81 182 LEU A O 1
ATOM 1460 N N . SER A 1 183 ? 16.780 12.795 -24.620 1.00 63.19 183 SER A N 1
ATOM 1461 C CA . SER A 1 183 ? 17.600 13.829 -25.261 1.00 63.19 183 SER A CA 1
ATOM 1462 C C . SER A 1 183 ? 18.047 14.921 -24.279 1.00 63.19 183 SER A C 1
ATOM 1464 O O . SER A 1 183 ? 19.205 15.339 -24.315 1.00 63.19 183 SER A O 1
ATOM 1466 N N . CYS A 1 184 ? 17.177 15.339 -23.354 1.00 61.44 184 CYS A N 1
ATOM 1467 C CA . CYS A 1 184 ? 17.488 16.369 -22.362 1.00 61.44 184 CYS A CA 1
ATOM 1468 C C . CYS A 1 184 ? 18.377 15.832 -21.225 1.00 61.44 184 CYS A C 1
ATOM 1470 O O . CYS A 1 184 ? 19.258 16.552 -20.762 1.00 61.44 184 CYS A O 1
ATOM 1472 N N . LEU A 1 185 ? 18.228 14.558 -20.837 1.00 60.94 185 LEU A N 1
ATOM 1473 C CA . LEU A 1 185 ? 19.052 13.902 -19.811 1.00 60.94 185 LEU A CA 1
ATOM 1474 C C . LEU A 1 185 ? 20.464 13.537 -20.298 1.00 60.94 185 LEU A C 1
ATOM 1476 O O . LEU A 1 185 ? 21.387 13.458 -19.488 1.00 60.94 185 LEU A O 1
ATOM 1480 N N . LYS A 1 186 ? 20.655 13.322 -21.607 1.00 60.97 186 LYS A N 1
ATOM 1481 C CA . LYS A 1 186 ? 21.984 13.087 -22.204 1.00 60.97 186 LYS A CA 1
ATOM 1482 C C . LYS A 1 186 ? 22.767 14.375 -22.443 1.00 60.97 186 LYS A C 1
ATOM 1484 O O . LYS A 1 186 ? 23.989 14.343 -22.370 1.00 60.97 186 LYS A O 1
ATOM 1489 N N . SER A 1 187 ? 22.094 15.512 -22.628 1.00 59.62 187 SER A N 1
ATOM 1490 C CA . SER A 1 187 ? 22.745 16.798 -22.921 1.00 59.62 187 SER A CA 1
ATOM 1491 C C . SER A 1 187 ? 23.845 17.223 -21.919 1.00 59.62 187 SER A C 1
ATOM 1493 O O . SER A 1 187 ? 24.881 17.708 -22.374 1.00 59.62 187 SER A O 1
ATOM 1495 N N . PRO A 1 188 ? 23.709 17.016 -20.591 1.00 58.16 188 PRO A N 1
ATOM 1496 C CA . PRO A 1 188 ? 24.781 17.302 -19.630 1.00 58.16 188 PRO A CA 1
ATOM 1497 C C . PRO A 1 188 ? 25.950 16.302 -19.671 1.00 58.16 188 PRO A C 1
ATOM 1499 O O . PRO A 1 188 ? 27.031 16.608 -19.172 1.00 58.16 188 PRO A O 1
ATOM 1502 N N . LEU A 1 189 ? 25.731 15.102 -20.218 1.00 58.28 189 LEU A N 1
ATOM 1503 C CA . LEU A 1 189 ? 26.738 14.048 -20.393 1.00 58.28 189 LEU A CA 1
ATOM 1504 C C . LEU A 1 189 ? 27.401 14.102 -21.779 1.00 58.28 189 LEU A C 1
ATOM 1506 O O . LEU A 1 189 ? 28.488 13.551 -21.962 1.00 58.28 189 LEU A O 1
ATOM 1510 N N . ASP A 1 190 ? 26.785 14.806 -22.729 1.00 59.47 190 ASP A N 1
ATOM 1511 C CA . ASP A 1 190 ? 27.355 15.128 -24.029 1.00 59.47 190 ASP A CA 1
ATOM 1512 C C . ASP A 1 190 ? 28.410 16.233 -23.855 1.00 59.47 190 ASP A C 1
ATOM 1514 O O . ASP A 1 190 ? 28.139 17.437 -23.816 1.00 59.47 190 ASP A O 1
ATOM 1518 N N . THR A 1 191 ? 29.664 15.802 -23.722 1.00 55.44 191 THR A N 1
ATOM 1519 C CA . THR A 1 191 ? 30.838 16.647 -23.449 1.00 55.44 191 THR A CA 1
ATOM 1520 C C . THR A 1 191 ? 31.136 17.710 -24.512 1.00 55.44 191 THR A C 1
ATOM 1522 O O . THR A 1 191 ? 31.972 18.576 -24.267 1.00 55.44 191 THR A O 1
ATOM 1525 N N . GLU A 1 192 ? 30.471 17.695 -25.673 1.00 55.44 192 GLU A N 1
ATOM 1526 C CA . GLU A 1 192 ? 30.600 18.770 -26.670 1.00 55.44 192 GLU A CA 1
ATOM 1527 C C . GLU A 1 192 ? 29.898 20.070 -26.234 1.00 55.44 192 GLU A C 1
ATOM 1529 O O . GLU A 1 192 ? 30.374 21.155 -26.562 1.00 55.44 192 GLU A O 1
ATOM 1534 N N . SER A 1 193 ? 28.830 19.992 -25.431 1.00 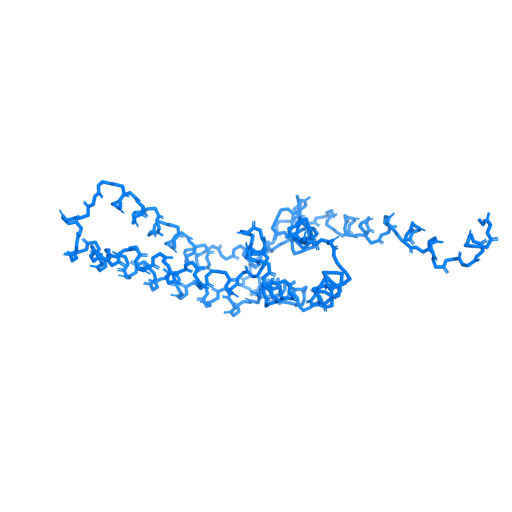50.69 193 SER A N 1
ATOM 1535 C CA . SER A 1 193 ? 28.095 21.162 -24.914 1.00 50.69 193 SER A CA 1
ATOM 1536 C C . SER A 1 193 ? 28.681 21.742 -23.621 1.00 50.69 193 SER A C 1
ATOM 1538 O O . SER A 1 193 ? 28.557 22.939 -23.370 1.00 50.69 193 SER A O 1
ATOM 1540 N N . ALA A 1 194 ? 29.345 20.920 -22.803 1.00 44.84 194 ALA A N 1
ATOM 1541 C CA . ALA A 1 194 ? 29.889 21.331 -21.503 1.00 44.84 194 ALA A CA 1
ATOM 1542 C C . ALA A 1 194 ? 31.183 22.172 -21.596 1.00 44.84 194 ALA A C 1
ATOM 1544 O O . ALA A 1 194 ? 31.571 22.804 -20.619 1.00 44.84 194 ALA A O 1
ATOM 1545 N N . LEU A 1 195 ? 31.843 22.197 -22.759 1.00 43.59 195 LEU A N 1
ATOM 1546 C CA . LEU A 1 195 ? 33.070 22.969 -23.021 1.00 43.59 195 LEU A CA 1
ATOM 1547 C C . LEU A 1 195 ? 32.811 24.358 -23.640 1.00 43.59 195 LEU A C 1
ATOM 1549 O O . LEU A 1 195 ? 33.763 25.048 -24.004 1.00 43.59 195 LEU A O 1
ATOM 1553 N N . ALA A 1 196 ? 31.544 24.761 -23.787 1.00 49.69 196 ALA A N 1
ATOM 1554 C CA . ALA A 1 196 ? 31.144 26.025 -24.414 1.00 49.69 196 ALA A CA 1
ATOM 1555 C C . ALA A 1 196 ? 30.707 27.131 -23.423 1.00 49.69 196 ALA A C 1
ATOM 1557 O O . ALA A 1 196 ? 30.226 28.177 -23.863 1.00 49.69 196 ALA A O 1
ATOM 1558 N N . LEU A 1 197 ? 30.883 26.922 -22.112 1.00 38.88 197 LEU A N 1
ATOM 1559 C CA . LEU A 1 197 ? 30.717 27.927 -21.047 1.00 38.88 197 LEU A CA 1
ATOM 1560 C C . LEU A 1 197 ? 32.069 28.242 -20.399 1.00 38.88 197 LEU A C 1
ATOM 1562 O O . LEU A 1 197 ? 32.258 29.418 -20.014 1.00 38.88 197 LEU A O 1
#

Secondary structure (DSSP, 8-state):
-PPPHHHHHHHHHHHHHHHH-HHHHHHTT---HHHHH-----SHHHHHHHHHHHHHHHHHHHHHHHHHTTTS-HHHHHHHHHHHHHHHHHHHHHHTS-GGG----TT-TT-HHHHHHHHHHTS--SSHHHHHHHHHHHHHHHHHHHHHHHHHHHHHHHT----HHHHTTHHHHHHHHHHHTHHHHHTTT-TTTTT--

Foldseek 3Di:
DDDQVLVVLVVVVVVVCCQQALLVCLVVVVQDLNSLQDHHQLALVSLVVLLVVLVVSLVSLVVSCVVCVVVDDPVSNVVSVVSNVVSVVSNCCVPVNNCSLAQAFPVCVSHLVSSLVVSVVSFDDPDPVSVVSVVSNVVNSVSNVVSSVNSPVVCVVVVNYDDCNGHVCVVVVVVCVVVVCPVVVCQVVPVVNVVPD

Radius of gyration: 21.28 Å; Cα contacts (8 Å, |Δi|>4): 185; chains: 1; bounding box: 54×45×58 Å

Organism: NCBI:txid233186

InterPro domains:
  IPR010281 Protein of unknown function DUF885 [PF05960] (22-180)

Sequence (197 aa):
VKMAKIDELFQEDWKWELNDNPEFASQAGQFDIVHTVHLQNVSPAAYGRRSIHSKDMVAKVDAILQEEGKVLTPQQMIFAKLFRSIHSELAKSIDEFPLYLIPVNSTGVGCTAYSFSESVEWLRFESIGDFELYLKKLHAFHTQVDETIECMREGIRRGYVAAADTVVHVEAQLNEIIDGDLSCLKSPLDTESALAL